Protein AF-A0A7C0XHD9-F1 (afdb_monomer_lite)

Secondary structure (DSSP, 8-state):
--TTHHHHHHHHHHHHHHHHHHHHHHHHHHHHHHTGGGG-PBPTT--STTTTBHHHHHHHHHHHHHHHHHHHHHHHHHHHHHHHHHHHTTTS-HHHHHHHHHHHHHHHHHHHHHHHHHHHHHHHTTSTTTHHHHHHHHHHHHHHHHHHHHHHHHHHHHHHHHHHHHHHHHHHHHHHHHHHHHHH-

Foldseek 3Di:
DDPVVVLVVLLCVLVVLLVVLVVVLVVLVVCLVPVLVVQQDAAPPDDDPPVRTPSLVVSVVSLVVSLVSLVVSLVSQLVSQLSVLCVVCVPPDPLLSVLSSLLSVLVSQLVNLVVVLVSVLVSLCRDPPCNVVVNVVSVVVSVVSNVVSVVVNVVSVVVSVVVVVVVVVVVVVVVVVVVVVVVVD

pLDDT: mean 84.64, std 8.9, range [50.28, 97.25]

Radius of gyration: 25.28 Å; chains: 1; bounding box: 60×30×81 Å

Structure (mmCIF, N/CA/C/O backbone):
data_AF-A0A7C0XHD9-F1
#
_entry.id   AF-A0A7C0XHD9-F1
#
loop_
_atom_site.group_PDB
_atom_site.id
_atom_site.type_symbol
_atom_site.label_atom_id
_atom_site.label_alt_id
_atom_site.label_comp_id
_atom_site.label_asym_id
_atom_site.label_entity_id
_atom_site.label_seq_id
_atom_site.pdbx_PDB_ins_code
_atom_site.Cartn_x
_atom_site.Cartn_y
_atom_site.Cartn_z
_atom_site.occupancy
_atom_site.B_iso_or_equiv
_atom_site.auth_seq_id
_atom_site.auth_comp_id
_atom_site.auth_asym_id
_atom_site.auth_atom_id
_atom_site.pdbx_PDB_model_num
ATOM 1 N N . MET A 1 1 ? 11.648 16.609 29.120 1.00 50.88 1 MET A N 1
ATOM 2 C CA . MET A 1 1 ? 11.197 16.582 27.705 1.00 50.88 1 MET A CA 1
ATOM 3 C C . MET A 1 1 ? 9.972 15.685 27.577 1.00 50.88 1 MET A C 1
ATOM 5 O O . MET A 1 1 ? 10.055 14.517 27.948 1.00 50.88 1 MET A O 1
ATOM 9 N N . ARG A 1 2 ? 8.815 16.224 27.163 1.00 56.09 2 ARG A N 1
ATOM 10 C CA . ARG A 1 2 ? 7.527 15.504 27.202 1.00 56.09 2 ARG A CA 1
ATOM 11 C C . ARG A 1 2 ? 7.487 14.409 26.132 1.00 56.09 2 ARG A C 1
ATOM 13 O O . ARG A 1 2 ? 7.949 14.600 25.013 1.00 56.09 2 ARG A O 1
ATOM 20 N N . LYS A 1 3 ? 6.848 13.276 26.453 1.00 58.56 3 LYS A N 1
ATOM 21 C CA . LYS A 1 3 ? 6.545 12.162 25.522 1.00 58.56 3 LYS A CA 1
ATOM 22 C C . LYS A 1 3 ? 5.911 12.626 24.194 1.00 58.56 3 LYS A C 1
ATOM 24 O O . LYS A 1 3 ? 6.053 11.935 23.190 1.00 58.56 3 LYS A O 1
ATOM 29 N N . VAL A 1 4 ? 5.234 13.775 24.209 1.00 61.41 4 VAL A N 1
ATOM 30 C CA . VAL A 1 4 ? 4.537 14.397 23.073 1.00 61.41 4 VAL A CA 1
ATOM 31 C C . VAL A 1 4 ? 5.508 15.007 22.051 1.00 61.41 4 VAL A C 1
ATOM 33 O O . VAL A 1 4 ? 5.286 14.855 20.853 1.00 61.41 4 VAL A O 1
ATOM 36 N N . ASP A 1 5 ? 6.626 15.596 22.486 1.00 65.31 5 ASP A N 1
ATOM 37 C CA . ASP A 1 5 ? 7.582 16.262 21.584 1.00 65.31 5 ASP A CA 1
ATOM 38 C C . ASP A 1 5 ? 8.358 15.230 20.750 1.00 65.31 5 ASP A C 1
ATOM 40 O O . ASP A 1 5 ? 8.371 15.296 19.522 1.00 65.31 5 ASP A O 1
ATOM 44 N N . LYS A 1 6 ? 8.848 14.160 21.401 1.00 68.56 6 LYS A N 1
ATOM 45 C CA . LYS A 1 6 ? 9.468 12.997 20.726 1.00 68.56 6 LYS A CA 1
ATOM 46 C C . LYS A 1 6 ? 8.510 12.256 19.785 1.00 68.56 6 LYS A C 1
ATOM 48 O O . LYS A 1 6 ? 8.934 11.427 18.981 1.00 68.56 6 LYS A O 1
ATOM 53 N N . PHE A 1 7 ? 7.203 12.433 19.950 1.00 64.50 7 PHE A N 1
ATOM 54 C CA . PHE A 1 7 ? 6.206 11.842 19.063 1.00 64.50 7 PHE A CA 1
ATOM 55 C C . PHE A 1 7 ? 5.976 12.714 17.837 1.00 64.50 7 PHE A C 1
ATOM 57 O O . PHE A 1 7 ? 6.032 12.192 16.728 1.00 64.50 7 PHE A O 1
ATOM 64 N N . LYS A 1 8 ? 5.774 14.024 18.030 1.00 69.50 8 LYS A N 1
ATOM 65 C CA . LYS A 1 8 ? 5.613 14.982 16.931 1.00 69.50 8 LYS A CA 1
ATOM 66 C C . LYS A 1 8 ? 6.803 14.915 15.977 1.00 69.50 8 LYS A C 1
ATOM 68 O O . LYS A 1 8 ? 6.602 14.833 14.775 1.00 69.50 8 LYS A O 1
ATOM 73 N N . GLU A 1 9 ? 8.012 14.810 16.519 1.00 72.88 9 GLU A N 1
ATOM 74 C CA . GLU A 1 9 ? 9.246 14.642 15.749 1.00 72.88 9 GLU A CA 1
ATOM 75 C C . GLU A 1 9 ? 9.283 13.316 14.963 1.00 72.88 9 GLU A C 1
ATOM 77 O O . GLU A 1 9 ? 9.571 13.306 13.769 1.00 72.88 9 GLU A O 1
ATOM 82 N N . ARG A 1 10 ? 8.889 12.189 15.579 1.00 69.12 10 ARG A N 1
ATOM 83 C CA . ARG A 1 10 ? 8.798 10.885 14.888 1.00 69.12 10 ARG A CA 1
ATOM 84 C C . ARG A 1 10 ? 7.733 10.857 13.796 1.00 69.12 10 ARG A C 1
ATOM 86 O O . ARG A 1 10 ? 7.936 10.213 12.769 1.00 69.12 10 ARG A O 1
ATOM 93 N N . LEU A 1 11 ? 6.603 11.520 14.016 1.00 69.81 11 LEU A N 1
ATOM 94 C CA . LEU A 1 11 ? 5.509 11.577 13.051 1.00 69.81 11 LEU A CA 1
ATOM 95 C C . LEU A 1 11 ? 5.828 12.526 11.904 1.00 69.81 11 LEU A C 1
ATOM 97 O O . LEU A 1 11 ? 5.596 12.169 10.758 1.00 69.81 11 LEU A O 1
ATOM 101 N N . GLN A 1 12 ? 6.437 13.674 12.198 1.00 72.69 12 GLN A N 1
ATOM 102 C CA . GLN A 1 12 ? 6.955 14.596 11.195 1.00 72.69 12 GLN A CA 1
ATOM 103 C C . GLN A 1 12 ? 8.040 13.930 10.347 1.00 72.69 12 GLN A C 1
ATOM 105 O O . GLN A 1 12 ? 8.029 14.073 9.131 1.00 72.69 12 GLN A O 1
ATOM 110 N N . TYR A 1 13 ? 8.921 13.135 10.956 1.00 73.81 13 TYR A N 1
ATOM 111 C CA . TYR A 1 13 ? 9.929 12.374 10.224 1.00 73.81 13 TYR A CA 1
ATOM 112 C C . TYR A 1 13 ? 9.317 11.314 9.297 1.00 73.81 13 TYR A C 1
ATOM 114 O O . TYR A 1 13 ? 9.713 11.209 8.140 1.00 73.81 13 TYR A O 1
ATOM 122 N N . ARG A 1 14 ? 8.320 10.553 9.772 1.00 73.94 14 ARG A N 1
ATOM 123 C CA . ARG A 1 14 ? 7.613 9.550 8.953 1.00 73.94 14 ARG A CA 1
ATOM 124 C C . ARG A 1 14 ? 6.766 10.180 7.849 1.00 73.94 14 ARG A C 1
ATOM 126 O O . ARG A 1 14 ? 6.790 9.692 6.729 1.00 73.94 14 ARG A O 1
ATOM 133 N N . ALA A 1 15 ? 6.061 11.270 8.146 1.00 72.50 15 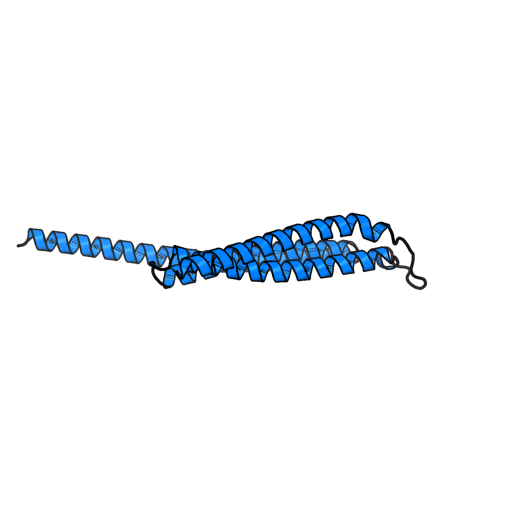ALA A N 1
ATOM 134 C CA . ALA A 1 15 ? 5.291 12.020 7.158 1.00 72.50 15 ALA A CA 1
ATOM 135 C C . ALA A 1 15 ? 6.206 12.653 6.101 1.00 72.50 15 ALA A C 1
ATOM 137 O O . ALA A 1 15 ? 5.914 12.572 4.916 1.00 72.50 15 ALA A O 1
ATOM 138 N N . SER A 1 16 ? 7.344 13.215 6.517 1.00 72.31 16 SER A N 1
ATOM 139 C CA . SER A 1 16 ? 8.357 13.745 5.601 1.00 72.31 16 SER A CA 1
ATOM 140 C C . SER A 1 16 ? 8.917 12.648 4.693 1.00 72.31 16 SER A C 1
ATOM 142 O O . SER A 1 16 ? 8.938 12.815 3.479 1.00 72.31 16 SER A O 1
ATOM 144 N N . ARG A 1 17 ? 9.271 11.481 5.250 1.00 80.06 17 ARG A N 1
ATOM 145 C CA . ARG A 1 17 ? 9.699 10.322 4.451 1.00 80.06 17 ARG A CA 1
ATOM 146 C C . ARG A 1 17 ? 8.636 9.852 3.467 1.00 80.06 17 ARG A C 1
ATOM 148 O O . ARG A 1 17 ? 8.968 9.639 2.314 1.00 80.06 17 ARG A O 1
ATOM 155 N N . PHE A 1 18 ? 7.376 9.767 3.888 1.00 80.75 18 PHE A N 1
ATOM 156 C CA . PHE A 1 18 ? 6.270 9.425 2.995 1.00 80.75 18 PHE A CA 1
ATOM 157 C C . PHE A 1 18 ? 6.148 10.410 1.825 1.00 80.75 18 PHE A C 1
ATOM 159 O O . PHE A 1 18 ? 5.970 9.988 0.688 1.00 80.75 18 PHE A O 1
ATOM 166 N N . ILE A 1 19 ? 6.266 11.715 2.091 1.00 82.94 19 ILE A N 1
ATOM 167 C CA . ILE A 1 19 ? 6.237 12.743 1.044 1.00 82.94 19 ILE A CA 1
ATOM 168 C C . ILE A 1 19 ? 7.425 12.561 0.093 1.00 82.94 19 ILE A C 1
ATOM 170 O O . ILE A 1 19 ? 7.245 12.628 -1.118 1.00 82.94 19 ILE A O 1
ATOM 174 N N . ILE A 1 20 ? 8.621 12.292 0.621 1.00 86.25 20 ILE A N 1
ATOM 175 C CA . ILE A 1 20 ? 9.818 12.035 -0.189 1.00 86.25 20 ILE A CA 1
ATOM 176 C C . ILE A 1 20 ? 9.635 10.786 -1.055 1.00 86.25 20 ILE A C 1
ATOM 178 O O . ILE A 1 20 ? 9.923 10.841 -2.246 1.00 86.25 20 ILE A O 1
ATOM 182 N N . ASP A 1 21 ? 9.126 9.690 -0.493 1.00 88.31 21 ASP A N 1
ATOM 183 C CA . ASP A 1 21 ? 8.870 8.453 -1.233 1.00 88.31 21 ASP A CA 1
ATOM 184 C C . ASP A 1 21 ? 7.813 8.677 -2.326 1.00 88.31 21 ASP A C 1
ATOM 186 O O . ASP A 1 21 ? 7.985 8.211 -3.449 1.00 88.31 21 ASP A O 1
ATOM 190 N N . LEU A 1 22 ? 6.764 9.460 -2.047 1.00 86.38 22 LEU A N 1
ATOM 191 C CA . LEU A 1 22 ? 5.753 9.840 -3.037 1.00 86.38 22 LEU A CA 1
ATOM 192 C C . LEU A 1 22 ? 6.356 10.670 -4.181 1.00 86.38 22 LEU A C 1
ATOM 194 O O . LEU A 1 22 ? 6.088 10.395 -5.350 1.00 86.38 22 LEU A O 1
ATOM 198 N N . ILE A 1 23 ? 7.186 11.665 -3.853 1.00 89.38 23 ILE A N 1
ATOM 199 C CA . ILE A 1 23 ? 7.904 12.479 -4.843 1.00 89.38 23 ILE A CA 1
ATOM 200 C C . ILE A 1 23 ? 8.835 11.594 -5.675 1.00 89.38 23 ILE A C 1
ATOM 202 O O . ILE A 1 23 ? 8.885 11.738 -6.894 1.00 89.38 23 ILE A O 1
ATOM 206 N N . LEU A 1 24 ? 9.540 10.659 -5.036 1.00 90.69 24 LEU A N 1
ATOM 207 C CA . LEU A 1 24 ? 10.434 9.725 -5.709 1.00 90.69 24 LEU A CA 1
ATOM 208 C C . LEU A 1 24 ? 9.664 8.805 -6.661 1.00 90.69 24 LEU A C 1
ATOM 210 O O . LEU A 1 24 ? 10.092 8.630 -7.795 1.00 90.69 24 LEU A O 1
ATOM 214 N N . ILE A 1 25 ? 8.518 8.261 -6.243 1.00 89.88 25 ILE A N 1
ATOM 215 C CA . ILE A 1 25 ? 7.652 7.446 -7.107 1.00 89.88 25 ILE A CA 1
ATOM 216 C C . ILE A 1 25 ? 7.178 8.263 -8.306 1.00 89.88 25 ILE A C 1
ATOM 218 O O . ILE A 1 25 ? 7.274 7.785 -9.431 1.00 89.88 25 ILE A O 1
ATOM 222 N N . LEU A 1 26 ? 6.709 9.496 -8.093 1.00 89.31 26 LEU A N 1
ATOM 223 C CA . LEU A 1 26 ? 6.267 10.367 -9.182 1.00 89.31 26 LEU A CA 1
ATOM 224 C C . LEU A 1 26 ? 7.410 10.663 -10.161 1.00 89.31 26 LEU A C 1
ATOM 226 O O . LEU A 1 26 ? 7.233 10.557 -11.372 1.00 89.31 26 LEU A O 1
ATOM 230 N N . PHE A 1 27 ? 8.593 10.983 -9.637 1.00 91.19 27 PHE A N 1
ATOM 231 C CA . PHE A 1 27 ? 9.787 11.207 -10.442 1.00 91.19 27 PHE A CA 1
ATOM 232 C C . PHE A 1 27 ? 10.170 9.962 -11.249 1.00 91.19 27 PHE A C 1
ATOM 234 O O . PHE A 1 27 ? 10.423 10.061 -12.447 1.00 91.19 27 PHE A O 1
ATOM 241 N N . LEU A 1 28 ? 10.167 8.784 -10.622 1.00 90.31 28 LEU A N 1
ATOM 242 C CA . LEU A 1 28 ? 10.477 7.522 -11.289 1.00 90.31 28 LEU A CA 1
ATOM 243 C C . LEU A 1 28 ? 9.422 7.157 -12.339 1.00 90.31 28 LEU A C 1
ATOM 245 O O . LEU A 1 28 ? 9.787 6.682 -13.407 1.00 90.31 28 LEU A O 1
ATOM 249 N N . LEU A 1 29 ? 8.137 7.423 -12.092 1.00 86.56 29 LEU A N 1
ATOM 250 C CA . LEU A 1 29 ? 7.078 7.232 -13.086 1.00 86.56 29 LEU A CA 1
ATOM 251 C C . LEU A 1 29 ? 7.302 8.127 -14.307 1.00 86.56 29 LEU A C 1
ATOM 253 O O . LEU A 1 29 ? 7.262 7.644 -15.435 1.00 86.56 29 LEU A O 1
ATOM 257 N N . ILE A 1 30 ? 7.634 9.404 -14.109 1.00 88.00 30 ILE A N 1
ATOM 258 C CA . ILE A 1 30 ? 8.010 10.283 -15.224 1.00 88.00 30 ILE A CA 1
ATOM 259 C C . ILE A 1 30 ? 9.242 9.712 -15.941 1.00 88.00 30 ILE A C 1
ATOM 261 O O . ILE A 1 30 ? 9.251 9.596 -17.167 1.00 88.00 30 ILE A O 1
ATOM 265 N N . ALA A 1 31 ? 10.243 9.257 -15.188 1.00 87.12 31 ALA A N 1
ATOM 266 C CA . ALA A 1 31 ? 11.442 8.638 -15.735 1.00 87.12 31 ALA A CA 1
ATOM 267 C C . ALA A 1 31 ? 11.144 7.378 -16.570 1.00 87.12 31 ALA A C 1
ATOM 269 O O . ALA A 1 31 ? 11.793 7.193 -17.596 1.00 87.12 31 ALA A O 1
ATOM 270 N N . THR A 1 32 ? 10.140 6.559 -16.221 1.00 85.50 32 THR A N 1
ATOM 271 C CA . THR A 1 32 ? 9.730 5.404 -17.051 1.00 85.50 32 THR A CA 1
ATOM 272 C C . THR A 1 32 ? 9.211 5.804 -18.431 1.00 85.50 32 THR A C 1
ATOM 274 O O . THR A 1 32 ? 9.342 5.027 -19.370 1.00 85.50 32 THR A O 1
ATOM 277 N N . SER A 1 33 ? 8.665 7.012 -18.587 1.00 82.94 33 SER A N 1
ATOM 278 C CA . SER A 1 33 ? 8.195 7.504 -19.889 1.00 82.94 33 SER A CA 1
ATOM 279 C C . SER A 1 33 ?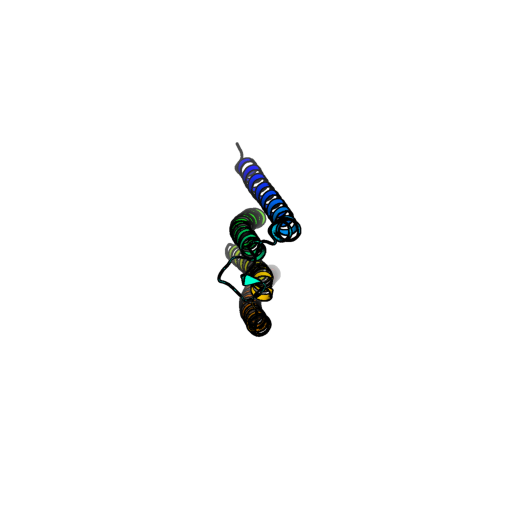 9.293 8.178 -20.717 1.00 82.94 33 SER A C 1
ATOM 281 O O . SER A 1 33 ? 9.221 8.181 -21.941 1.00 82.94 33 SER A O 1
ATOM 283 N N . VAL A 1 34 ? 10.322 8.728 -20.062 1.00 86.25 34 VAL A N 1
ATOM 284 C CA . VAL A 1 34 ? 11.363 9.539 -20.717 1.00 86.25 34 VAL A CA 1
ATOM 285 C C . VAL A 1 34 ? 12.650 8.756 -20.957 1.00 86.25 34 VAL A C 1
ATOM 287 O O . VAL A 1 34 ? 13.244 8.887 -22.020 1.00 86.25 34 VAL A O 1
ATOM 290 N N . ILE A 1 35 ? 13.101 7.943 -19.996 1.00 86.06 35 ILE A N 1
ATOM 291 C CA . ILE A 1 35 ? 14.417 7.288 -20.045 1.00 86.06 35 ILE A CA 1
ATOM 292 C C . ILE A 1 35 ? 14.430 6.077 -20.990 1.00 86.06 35 ILE A C 1
ATOM 294 O O . ILE A 1 35 ? 15.319 6.029 -21.839 1.00 86.06 35 ILE A O 1
ATOM 298 N N . PRO A 1 36 ? 13.492 5.109 -20.911 1.00 83.31 36 PRO A N 1
ATOM 299 C CA . PRO A 1 36 ? 13.506 3.943 -21.794 1.00 83.31 36 PRO A CA 1
ATOM 300 C C . PRO A 1 36 ? 13.568 4.282 -23.291 1.00 83.31 36 PRO A C 1
ATOM 302 O O . PRO A 1 36 ? 14.412 3.695 -23.970 1.00 83.31 36 PRO A O 1
ATOM 305 N N . PRO A 1 37 ? 12.787 5.244 -23.829 1.00 83.62 37 PRO A N 1
ATOM 306 C CA . PRO A 1 37 ? 12.857 5.595 -25.250 1.00 83.62 37 PRO A CA 1
ATOM 307 C C . PRO A 1 37 ? 14.231 6.084 -25.728 1.00 83.62 37 PRO A C 1
ATOM 309 O O . PRO A 1 37 ? 14.545 5.929 -26.905 1.00 83.62 37 PRO A O 1
ATOM 312 N N . LEU A 1 38 ? 15.075 6.628 -24.841 1.00 86.38 38 LEU A N 1
ATOM 313 C CA . LEU A 1 38 ? 16.428 7.083 -25.194 1.00 86.38 38 LEU A CA 1
ATOM 314 C C . LEU A 1 38 ? 17.372 5.921 -25.546 1.00 86.38 38 LEU A C 1
ATOM 316 O O . LEU A 1 38 ? 18.382 6.131 -26.214 1.00 86.38 38 LEU A O 1
ATOM 320 N N . PHE A 1 39 ? 17.044 4.695 -25.127 1.00 81.75 39 PHE A N 1
ATOM 321 C CA . PHE A 1 39 ? 17.853 3.492 -25.330 1.00 81.75 39 PHE A CA 1
ATOM 322 C C . PHE A 1 39 ? 17.192 2.520 -26.314 1.00 81.75 39 PHE A C 1
ATOM 324 O O . PHE A 1 39 ? 17.066 1.323 -26.043 1.00 81.75 39 PHE A O 1
ATOM 331 N N . HIS A 1 40 ? 16.771 3.016 -27.479 1.00 82.12 40 HIS A N 1
ATOM 332 C CA . HIS A 1 40 ? 16.127 2.203 -28.518 1.00 82.12 40 HIS A CA 1
ATOM 333 C C . HIS A 1 40 ? 17.134 1.392 -29.356 1.00 82.12 40 HIS A C 1
ATOM 335 O O . HIS A 1 40 ? 17.178 1.456 -30.582 1.00 82.12 40 HIS A O 1
ATOM 341 N N . ILE A 1 41 ? 17.990 0.642 -28.663 1.00 85.38 41 ILE A N 1
ATOM 342 C CA . ILE A 1 41 ? 19.040 -0.191 -29.248 1.00 85.38 41 ILE A CA 1
ATOM 343 C C . ILE A 1 41 ? 18.544 -1.636 -29.248 1.00 85.38 41 ILE A C 1
ATOM 345 O O . ILE A 1 41 ? 18.134 -2.151 -28.204 1.00 85.38 41 ILE A O 1
ATOM 349 N N . LYS A 1 42 ? 18.576 -2.284 -30.416 1.00 85.44 42 LYS A N 1
ATOM 350 C CA . LYS A 1 42 ? 18.200 -3.693 -30.570 1.00 85.44 42 LYS A CA 1
ATOM 351 C C . LYS A 1 42 ? 19.357 -4.593 -30.138 1.00 85.44 42 LYS A C 1
ATOM 353 O O . LYS A 1 42 ? 20.482 -4.430 -30.608 1.00 85.44 42 LYS A O 1
ATOM 358 N N . ILE A 1 43 ? 19.078 -5.538 -29.247 1.00 83.81 43 ILE A N 1
ATOM 359 C CA . ILE A 1 43 ? 20.030 -6.556 -28.802 1.00 83.81 43 ILE A CA 1
ATOM 360 C C . ILE A 1 43 ? 20.105 -7.635 -29.882 1.00 83.81 43 ILE A C 1
ATOM 362 O O . ILE A 1 43 ? 19.093 -8.211 -30.283 1.00 83.81 43 ILE A O 1
ATOM 366 N N . THR A 1 44 ? 21.311 -7.911 -30.370 1.00 78.50 44 THR A N 1
ATOM 367 C CA . THR A 1 44 ? 21.545 -8.963 -31.361 1.00 78.50 44 THR A CA 1
ATOM 368 C C . THR A 1 44 ? 21.255 -10.344 -30.758 1.00 78.50 44 THR A C 1
ATOM 370 O O . THR A 1 44 ? 21.649 -10.635 -29.631 1.00 78.50 44 THR A O 1
ATOM 373 N N . GLY A 1 45 ? 20.543 -11.200 -31.500 1.00 77.12 45 GLY A N 1
ATOM 374 C CA . GLY A 1 45 ? 20.154 -12.549 -31.058 1.00 77.12 45 GLY A CA 1
ATOM 375 C C . GLY A 1 45 ? 18.754 -12.674 -30.437 1.00 77.12 45 GLY A C 1
ATOM 376 O O . GLY A 1 45 ? 18.324 -13.792 -30.171 1.00 77.12 45 GLY A O 1
ATOM 377 N N . PHE A 1 46 ? 18.020 -11.569 -30.253 1.00 73.62 46 PHE A N 1
ATOM 378 C CA . PHE A 1 46 ? 16.618 -11.573 -29.818 1.00 73.62 46 PHE A CA 1
ATOM 379 C C . PHE A 1 46 ? 15.714 -10.944 -30.886 1.00 73.62 46 PHE A C 1
ATOM 381 O O . PHE A 1 46 ? 15.938 -9.810 -31.308 1.00 73.62 46 PHE A O 1
ATOM 388 N N . GLU A 1 47 ? 14.670 -11.663 -31.306 1.00 78.06 47 GLU A N 1
ATOM 389 C CA . GLU A 1 47 ? 13.754 -11.210 -32.372 1.00 78.06 47 GLU A CA 1
ATOM 390 C C . GLU A 1 47 ? 12.371 -10.775 -31.867 1.00 78.06 47 GLU A C 1
ATOM 392 O O . GLU A 1 47 ? 11.628 -10.125 -32.596 1.00 78.06 47 GLU A O 1
ATOM 397 N N . LEU A 1 48 ? 12.028 -11.085 -30.614 1.00 77.06 48 LEU A N 1
ATOM 398 C CA . LEU A 1 48 ? 10.738 -10.729 -30.020 1.00 77.06 48 LEU A CA 1
ATOM 399 C C . LEU A 1 48 ? 10.703 -9.254 -29.601 1.00 77.06 48 LEU A C 1
ATOM 401 O O . LEU A 1 48 ? 11.258 -8.882 -28.569 1.00 77.06 48 LEU A O 1
ATOM 405 N N . GLU A 1 49 ? 10.009 -8.419 -30.368 1.00 76.25 49 GLU A N 1
ATOM 406 C CA . GLU A 1 49 ? 9.663 -7.047 -29.975 1.00 76.25 49 GLU A CA 1
ATOM 407 C C . GLU A 1 49 ? 8.515 -7.056 -28.952 1.00 76.25 49 GLU A C 1
ATOM 409 O O . GLU A 1 49 ? 7.562 -7.800 -29.163 1.00 76.25 49 GLU A O 1
ATOM 414 N N . PRO A 1 50 ? 8.553 -6.252 -27.867 1.00 75.06 50 PRO A N 1
ATOM 415 C CA . PRO A 1 50 ? 9.550 -5.224 -27.553 1.00 75.06 50 PRO A CA 1
ATOM 416 C C . PRO A 1 50 ? 10.735 -5.720 -26.700 1.00 75.06 50 PRO A C 1
ATOM 418 O O . PRO A 1 50 ? 11.629 -4.934 -26.394 1.00 75.06 50 PRO A O 1
ATOM 421 N N . VAL A 1 51 ? 10.770 -7.003 -26.326 1.00 79.12 51 VAL A N 1
ATOM 422 C CA . VAL A 1 51 ? 11.801 -7.598 -25.448 1.00 79.12 51 VAL A CA 1
ATOM 423 C C . VAL A 1 51 ? 13.212 -7.473 -26.036 1.00 79.12 51 VAL A C 1
ATOM 425 O O . VAL A 1 51 ? 14.185 -7.377 -25.300 1.00 79.12 51 VAL A O 1
ATOM 428 N N . CYS A 1 52 ? 13.349 -7.409 -27.360 1.00 81.88 52 CYS A N 1
ATOM 429 C CA . CYS A 1 52 ? 14.638 -7.254 -28.027 1.00 81.88 52 CYS A CA 1
ATOM 430 C C . CYS A 1 52 ? 15.284 -5.867 -27.858 1.00 81.88 52 CYS A C 1
ATOM 432 O O . CYS A 1 52 ? 16.419 -5.683 -28.297 1.00 81.88 52 CYS A O 1
ATOM 434 N N . TYR A 1 53 ? 14.600 -4.882 -27.268 1.00 86.56 53 TYR A N 1
ATOM 435 C CA . TYR A 1 53 ? 15.147 -3.540 -27.071 1.00 86.56 53 TYR A CA 1
ATOM 436 C C . TYR A 1 53 ? 15.694 -3.337 -25.658 1.00 86.56 53 TYR A C 1
ATOM 438 O O . TYR A 1 53 ? 15.041 -3.661 -24.666 1.00 86.56 53 TYR A O 1
ATOM 446 N N . VAL A 1 54 ? 16.859 -2.688 -25.553 1.00 86.31 54 VAL A N 1
ATOM 447 C CA . VAL A 1 54 ? 17.444 -2.267 -24.264 1.00 86.31 54 VAL A CA 1
ATOM 448 C C . VAL A 1 54 ? 16.462 -1.400 -23.463 1.00 86.31 54 VAL A C 1
ATOM 450 O O . VAL A 1 54 ? 16.380 -1.530 -22.241 1.00 86.31 54 VAL A O 1
ATOM 453 N N . SER A 1 55 ? 15.660 -0.578 -24.147 1.00 86.62 55 SER A N 1
ATOM 454 C CA . SER A 1 55 ? 14.595 0.232 -23.551 1.00 86.62 55 SER A CA 1
ATOM 455 C C . SER A 1 55 ? 13.649 -0.582 -22.664 1.00 86.62 55 SER A C 1
ATOM 457 O O . SER A 1 55 ? 13.302 -0.138 -21.572 1.00 86.62 55 SER A O 1
ATOM 459 N N . TRP A 1 56 ? 13.274 -1.794 -23.076 1.00 85.62 56 TRP A N 1
ATOM 460 C CA . TRP A 1 56 ? 12.356 -2.645 -22.319 1.00 85.62 56 TRP A CA 1
ATOM 461 C C . TRP A 1 56 ? 12.947 -3.053 -20.963 1.00 85.62 56 TRP A C 1
ATOM 463 O O . TRP A 1 56 ? 12.304 -2.894 -19.924 1.00 85.62 56 TRP A O 1
ATOM 473 N N . TYR A 1 57 ? 14.216 -3.468 -20.946 1.00 86.94 57 TYR A N 1
ATOM 474 C CA . TYR A 1 57 ? 14.927 -3.824 -19.714 1.00 86.94 57 TYR A CA 1
ATOM 475 C C . TYR A 1 57 ? 15.127 -2.625 -18.786 1.00 86.94 57 TYR A C 1
ATOM 477 O O . TYR A 1 57 ? 14.976 -2.756 -17.571 1.00 86.94 57 TYR A O 1
ATOM 485 N N . VAL A 1 58 ? 15.424 -1.446 -19.343 1.00 88.56 58 VAL A N 1
ATOM 486 C CA . VAL A 1 58 ? 15.529 -0.202 -18.565 1.00 88.56 58 VAL A CA 1
ATOM 487 C C . VAL A 1 58 ? 14.180 0.145 -17.927 1.00 88.56 58 VAL A C 1
ATOM 489 O O . VAL A 1 58 ? 14.129 0.454 -16.736 1.00 88.56 58 VAL A O 1
ATOM 492 N N . GLY A 1 59 ? 13.080 0.031 -18.678 1.00 87.44 59 GLY A N 1
ATOM 493 C CA . GLY A 1 59 ? 11.724 0.258 -18.170 1.00 87.44 59 GLY A CA 1
ATOM 494 C C . GLY A 1 59 ? 11.352 -0.688 -17.026 1.00 87.44 59 GLY A C 1
ATOM 495 O O . GLY A 1 59 ? 10.869 -0.241 -15.981 1.00 87.44 59 GLY A O 1
ATOM 496 N N . ILE A 1 60 ? 11.654 -1.982 -17.168 1.00 87.31 60 ILE A N 1
ATOM 497 C CA . ILE A 1 60 ? 11.450 -2.969 -16.098 1.00 87.31 60 ILE A CA 1
ATOM 498 C C . ILE A 1 60 ? 12.313 -2.648 -14.883 1.00 87.31 60 ILE A C 1
ATOM 500 O O . ILE A 1 60 ? 11.805 -2.661 -13.765 1.00 87.31 60 ILE A O 1
ATOM 504 N N . GLY A 1 61 ? 13.589 -2.315 -15.084 1.00 89.69 61 GLY A N 1
ATOM 505 C CA . GLY A 1 61 ? 14.498 -1.954 -13.998 1.00 89.69 61 GLY A CA 1
ATOM 506 C C . GLY A 1 61 ? 13.956 -0.798 -13.157 1.00 89.69 61 GLY A C 1
ATOM 507 O O . GLY A 1 61 ? 13.876 -0.908 -11.933 1.00 89.69 61 GLY A O 1
ATOM 508 N N . ILE A 1 62 ? 13.497 0.278 -13.804 1.00 89.75 62 ILE A N 1
ATOM 509 C CA . ILE A 1 62 ? 12.872 1.415 -13.112 1.00 89.75 62 ILE A CA 1
ATOM 510 C C . ILE A 1 62 ? 11.590 0.971 -12.392 1.00 89.75 62 ILE A C 1
ATOM 512 O O . ILE A 1 62 ? 11.380 1.336 -11.236 1.00 89.75 62 ILE A O 1
ATOM 516 N N . THR A 1 63 ? 10.758 0.141 -13.025 1.00 89.56 63 THR A N 1
ATOM 517 C CA . THR A 1 63 ? 9.508 -0.351 -12.419 1.00 89.56 63 THR A CA 1
ATOM 518 C C . THR A 1 63 ? 9.764 -1.195 -11.167 1.00 89.56 63 THR A C 1
ATOM 520 O O . THR A 1 63 ? 9.078 -1.030 -10.160 1.00 89.56 63 THR A O 1
ATOM 523 N N . VAL A 1 64 ? 10.798 -2.041 -11.171 1.00 89.81 64 VAL A N 1
ATOM 524 C CA . VAL A 1 64 ? 11.220 -2.806 -9.986 1.00 89.81 64 VAL A CA 1
ATOM 525 C C . VAL A 1 64 ? 11.646 -1.868 -8.857 1.00 89.81 64 VAL A C 1
ATOM 527 O O . VAL A 1 64 ? 11.245 -2.069 -7.710 1.00 89.81 64 VAL A O 1
ATOM 530 N N . VAL A 1 65 ? 12.397 -0.805 -9.164 1.00 91.62 65 VAL A N 1
ATOM 531 C CA . VAL A 1 65 ? 12.759 0.212 -8.164 1.00 91.62 65 VAL A CA 1
ATOM 532 C C . VAL A 1 65 ? 11.509 0.893 -7.600 1.00 91.62 65 VAL A C 1
ATOM 534 O O . VAL A 1 65 ? 11.408 1.041 -6.383 1.00 91.62 65 VAL A O 1
ATOM 537 N N . ILE A 1 66 ? 10.526 1.238 -8.440 1.00 91.44 66 ILE A N 1
ATOM 538 C CA . ILE A 1 66 ? 9.245 1.803 -7.985 1.00 91.44 66 ILE A CA 1
ATOM 539 C C . ILE A 1 66 ? 8.552 0.846 -7.010 1.00 91.44 66 ILE A C 1
ATOM 541 O O . ILE A 1 66 ? 8.142 1.276 -5.935 1.00 91.44 66 ILE A O 1
ATOM 545 N N . ILE A 1 67 ? 8.470 -0.448 -7.332 1.00 90.50 67 ILE A N 1
ATOM 546 C CA . ILE A 1 67 ? 7.859 -1.458 -6.452 1.00 90.50 67 ILE A CA 1
ATOM 547 C C . ILE A 1 67 ? 8.562 -1.499 -5.086 1.00 90.50 67 ILE A C 1
ATOM 549 O O . ILE A 1 67 ? 7.892 -1.543 -4.053 1.00 90.50 67 ILE A O 1
ATOM 553 N N . LEU A 1 68 ? 9.896 -1.432 -5.053 1.00 91.56 68 LEU A N 1
ATOM 554 C CA . LEU A 1 68 ? 10.662 -1.403 -3.801 1.00 91.56 68 LEU A CA 1
ATOM 555 C C . LEU A 1 68 ? 10.398 -0.134 -2.977 1.00 91.56 68 LEU A C 1
ATOM 557 O O . LEU A 1 68 ? 10.248 -0.215 -1.754 1.00 91.56 68 LEU A O 1
ATOM 561 N N . VAL A 1 69 ? 10.311 1.032 -3.626 1.00 90.94 69 VAL A N 1
ATOM 562 C CA . VAL A 1 69 ? 9.979 2.299 -2.951 1.00 90.94 69 VAL A CA 1
ATOM 563 C C . VAL A 1 69 ? 8.555 2.251 -2.400 1.00 90.94 69 VAL A C 1
ATOM 565 O O . VAL A 1 69 ? 8.340 2.603 -1.243 1.00 90.94 69 VAL A O 1
ATOM 568 N N . VAL A 1 70 ? 7.600 1.734 -3.175 1.00 89.56 70 VAL A N 1
ATOM 569 C CA . VAL A 1 70 ? 6.217 1.518 -2.736 1.00 89.56 70 VAL A CA 1
ATOM 570 C C . VAL A 1 70 ? 6.191 0.610 -1.504 1.00 89.56 70 VAL A C 1
ATOM 572 O O . VAL A 1 70 ? 5.660 1.007 -0.471 1.00 89.56 70 VAL A O 1
ATOM 575 N N . LEU A 1 71 ? 6.823 -0.567 -1.547 1.00 89.44 71 LEU A N 1
ATOM 576 C CA . LEU A 1 71 ? 6.900 -1.494 -0.407 1.00 89.44 71 LEU A CA 1
ATOM 577 C C . LEU A 1 71 ? 7.405 -0.816 0.875 1.00 89.44 71 LEU A C 1
ATOM 579 O O . LEU A 1 71 ? 6.847 -1.010 1.960 1.00 89.44 71 LEU A O 1
ATOM 583 N N . ARG A 1 72 ? 8.444 0.012 0.751 1.00 88.81 72 ARG A N 1
ATOM 584 C CA . ARG A 1 72 ? 8.985 0.790 1.865 1.00 88.81 72 ARG A CA 1
ATOM 585 C C . ARG A 1 72 ? 7.996 1.847 2.366 1.00 88.81 72 ARG A C 1
ATOM 587 O O . ARG A 1 72 ? 7.765 1.934 3.572 1.00 88.81 72 ARG A O 1
ATOM 594 N N . MET A 1 73 ? 7.385 2.604 1.461 1.00 88.44 73 MET A N 1
ATOM 595 C CA . MET A 1 73 ? 6.380 3.623 1.771 1.00 88.44 73 MET A CA 1
ATOM 596 C C . MET A 1 73 ? 5.202 3.011 2.544 1.00 88.44 73 MET A C 1
ATOM 598 O O . MET A 1 73 ? 4.735 3.575 3.533 1.00 88.44 73 MET A O 1
ATOM 602 N N . PHE A 1 74 ? 4.781 1.800 2.175 1.00 87.81 74 PHE A N 1
ATOM 603 C CA . PHE A 1 74 ? 3.749 1.039 2.879 1.00 87.81 74 PHE A CA 1
ATOM 604 C C . PHE A 1 74 ? 4.097 0.740 4.341 1.00 87.81 74 PHE A C 1
ATOM 606 O O . PHE A 1 74 ? 3.246 0.875 5.229 1.00 87.81 74 PHE A O 1
ATOM 613 N N . TYR A 1 75 ? 5.350 0.377 4.615 1.00 85.06 75 TYR A N 1
ATOM 614 C CA . TYR A 1 75 ? 5.829 0.155 5.977 1.00 85.06 75 TYR A CA 1
ATOM 615 C C . TYR A 1 75 ? 5.780 1.442 6.819 1.00 85.06 75 TYR A C 1
ATOM 617 O O . TYR A 1 75 ? 5.308 1.428 7.963 1.00 85.06 75 TYR A O 1
ATOM 625 N N . ASP A 1 76 ? 6.196 2.568 6.235 1.00 85.00 76 ASP A N 1
ATOM 626 C CA . ASP A 1 76 ? 6.207 3.866 6.911 1.00 85.00 76 ASP A CA 1
ATOM 627 C C . ASP A 1 76 ? 4.780 4.382 7.193 1.00 85.00 76 ASP A C 1
ATOM 629 O O . ASP A 1 76 ? 4.498 4.816 8.319 1.00 85.00 76 ASP A O 1
ATOM 633 N N . ILE A 1 77 ? 3.847 4.241 6.237 1.00 86.25 77 ILE A N 1
ATOM 634 C CA . ILE A 1 77 ? 2.416 4.563 6.414 1.00 86.25 77 ILE A CA 1
ATOM 635 C C . ILE A 1 77 ? 1.817 3.746 7.554 1.00 86.25 77 ILE A C 1
ATOM 637 O O . ILE A 1 77 ? 1.205 4.313 8.463 1.00 86.25 77 ILE A O 1
ATOM 641 N N . ARG A 1 78 ? 2.004 2.419 7.531 1.00 86.94 78 ARG A N 1
ATOM 642 C CA . ARG A 1 78 ? 1.459 1.509 8.549 1.00 86.94 78 ARG A CA 1
ATOM 643 C C . ARG A 1 78 ? 1.922 1.914 9.940 1.00 86.94 78 ARG A C 1
ATOM 645 O O . ARG A 1 78 ? 1.111 2.070 10.854 1.00 86.94 78 ARG A O 1
ATOM 652 N N . GLY A 1 79 ? 3.223 2.148 10.097 1.00 83.06 79 GLY A N 1
ATOM 653 C CA . GLY A 1 79 ? 3.781 2.610 11.360 1.00 83.06 79 GLY A CA 1
ATOM 654 C C . GLY A 1 79 ? 3.232 3.976 11.788 1.00 83.06 79 GLY A C 1
ATOM 655 O O . GLY A 1 79 ? 2.996 4.197 12.981 1.00 83.06 79 GLY A O 1
ATOM 656 N N . GLY A 1 80 ? 3.065 4.912 10.852 1.00 84.38 80 GLY A N 1
ATOM 657 C CA . GLY A 1 80 ? 2.484 6.235 11.096 1.00 84.38 80 GLY A CA 1
ATOM 658 C C . GLY A 1 80 ? 1.040 6.156 11.596 1.00 84.38 80 GLY A C 1
ATOM 659 O O . GLY A 1 80 ? 0.735 6.676 12.669 1.00 84.38 80 GLY A O 1
ATOM 660 N N . LEU A 1 81 ? 0.183 5.426 10.881 1.00 86.19 81 LEU A N 1
ATOM 661 C CA . LEU A 1 81 ? -1.224 5.204 11.231 1.00 86.19 81 LEU A CA 1
ATOM 662 C C . LEU A 1 81 ? -1.382 4.566 12.609 1.00 86.19 81 LEU A C 1
ATOM 664 O O . LEU A 1 81 ? -2.151 5.059 13.434 1.00 86.19 81 LEU A O 1
ATOM 668 N N . TRP A 1 82 ? -0.597 3.533 12.918 1.00 87.19 82 TRP A N 1
ATOM 669 C CA . TRP A 1 82 ? -0.606 2.937 14.254 1.00 87.19 82 TRP A CA 1
ATOM 670 C C . TRP A 1 82 ? -0.246 3.931 15.348 1.00 87.19 82 TRP A C 1
ATOM 672 O O . TRP A 1 82 ? -0.886 3.927 16.396 1.00 87.19 82 TRP A O 1
ATOM 682 N N . SER A 1 83 ? 0.749 4.783 15.096 1.00 84.62 83 SER A N 1
ATOM 683 C CA . SER A 1 83 ? 1.185 5.810 16.042 1.00 84.62 83 SER A CA 1
ATOM 684 C C . SER A 1 83 ? 0.069 6.832 16.292 1.00 84.62 83 SER A C 1
ATOM 686 O O . SER A 1 83 ? -0.176 7.210 17.435 1.00 84.62 83 SER A O 1
ATOM 688 N N . ILE A 1 84 ? -0.657 7.233 15.243 1.00 84.38 84 ILE A N 1
ATOM 689 C CA . ILE A 1 84 ? -1.818 8.129 15.341 1.00 84.38 84 ILE A CA 1
ATOM 690 C C . ILE A 1 84 ? -2.945 7.473 16.151 1.00 84.38 84 ILE A C 1
ATOM 692 O O . ILE A 1 84 ? -3.452 8.079 17.097 1.00 84.38 84 ILE A O 1
ATOM 696 N N . ILE A 1 85 ? -3.303 6.224 15.831 1.00 85.94 85 ILE A N 1
ATOM 697 C CA . ILE A 1 85 ? -4.336 5.463 16.552 1.00 85.94 85 ILE A CA 1
ATOM 698 C C . ILE A 1 85 ? -3.939 5.286 18.020 1.00 85.94 85 ILE A C 1
ATOM 700 O O . ILE A 1 85 ? -4.770 5.453 18.913 1.00 85.94 85 ILE A O 1
ATOM 704 N N . ASP A 1 86 ? -2.665 4.984 18.285 1.00 85.81 86 ASP A N 1
ATOM 705 C CA . ASP A 1 86 ? -2.140 4.841 19.637 1.00 85.81 86 ASP A CA 1
ATOM 706 C C . ASP A 1 86 ? -2.402 6.091 20.472 1.00 85.81 86 ASP A C 1
ATOM 708 O O . ASP A 1 86 ? -2.818 5.931 21.616 1.00 85.81 86 ASP A O 1
ATOM 712 N N . ILE A 1 87 ? -2.223 7.289 19.903 1.00 82.25 87 ILE A N 1
ATOM 713 C CA . ILE A 1 87 ? -2.416 8.577 20.582 1.00 82.25 87 ILE A CA 1
ATOM 714 C C . ILE A 1 87 ? -3.880 8.965 20.715 1.00 82.25 87 ILE A C 1
ATOM 716 O O . ILE A 1 87 ? -4.329 9.249 21.827 1.00 82.25 87 ILE A O 1
ATOM 720 N N . LEU A 1 88 ? -4.628 8.962 19.612 1.00 82.31 88 LEU A N 1
ATOM 721 C CA . LEU A 1 88 ? -6.032 9.383 19.608 1.00 82.31 88 LEU A CA 1
ATOM 722 C C . LEU A 1 88 ? -6.892 8.509 20.527 1.00 82.31 88 LEU A C 1
ATOM 724 O O . LEU A 1 88 ? -7.874 8.975 21.102 1.00 82.31 88 LEU A O 1
ATOM 728 N N . PHE A 1 89 ? -6.499 7.248 20.706 1.00 81.00 89 PHE A N 1
ATOM 729 C CA . PHE A 1 89 ? -7.248 6.268 21.478 1.00 81.00 89 PHE A CA 1
ATOM 730 C C . PHE A 1 89 ? -6.509 5.797 22.738 1.00 81.00 89 PHE A C 1
ATOM 732 O O . PHE A 1 89 ? -6.913 4.787 23.309 1.00 81.00 89 PHE A O 1
ATOM 739 N N . VAL A 1 90 ? -5.496 6.537 23.232 1.00 71.62 90 VAL A N 1
ATOM 740 C CA . VAL A 1 90 ? -4.778 6.217 24.494 1.00 71.62 90 VAL A CA 1
ATOM 741 C C . VAL A 1 90 ? -5.748 5.950 25.649 1.00 71.62 90 VAL A C 1
ATOM 743 O O . VAL A 1 90 ? -5.526 5.032 26.431 1.00 71.62 90 VAL A O 1
ATOM 746 N N . LYS A 1 91 ? -6.814 6.756 25.762 1.00 72.25 91 LYS A N 1
ATOM 747 C CA . LYS A 1 91 ? -7.793 6.687 26.861 1.00 72.25 91 LYS A CA 1
ATOM 748 C C . LYS A 1 91 ? -9.023 5.823 26.552 1.00 72.25 91 LYS A C 1
ATOM 750 O O . LYS A 1 91 ? -9.904 5.704 27.396 1.00 72.25 91 LYS A O 1
ATOM 755 N N . ARG A 1 92 ? -9.138 5.263 25.343 1.00 70.12 92 ARG A N 1
ATOM 756 C CA . ARG A 1 92 ? -10.284 4.428 24.938 1.00 70.12 92 ARG A CA 1
ATOM 757 C C . ARG A 1 92 ? -9.954 2.943 25.122 1.00 70.12 92 ARG A C 1
ATOM 759 O O . ARG A 1 92 ? -8.797 2.556 25.233 1.00 70.12 92 ARG A O 1
ATOM 766 N N . SER A 1 93 ? -10.998 2.112 25.160 1.00 76.69 93 SER A N 1
ATOM 767 C CA . SER A 1 93 ? -10.885 0.653 25.313 1.00 76.69 93 SER A CA 1
ATOM 768 C C . SER A 1 93 ? -9.851 0.040 24.354 1.00 76.69 93 SER A C 1
ATOM 770 O O . SER A 1 93 ? -9.847 0.341 23.156 1.00 76.69 93 SER A O 1
ATOM 772 N N . LYS A 1 94 ? -9.014 -0.863 24.891 1.00 81.38 94 LYS A N 1
ATOM 773 C CA . LYS A 1 94 ? -7.990 -1.629 24.158 1.00 81.38 94 LYS A CA 1
ATOM 774 C C . LYS A 1 94 ? -8.572 -2.365 22.945 1.00 81.38 94 LYS A C 1
ATOM 776 O O . LYS A 1 94 ? -7.899 -2.475 21.926 1.00 81.38 94 LYS A O 1
ATOM 781 N N . GLU A 1 95 ? -9.824 -2.805 23.035 1.00 80.31 95 GLU A N 1
ATOM 782 C CA . GLU A 1 95 ? -10.530 -3.517 21.964 1.00 80.31 95 GLU A CA 1
ATOM 783 C C . GLU A 1 95 ? -10.760 -2.626 20.739 1.00 80.31 95 GLU A C 1
ATOM 785 O O . GLU A 1 95 ? -10.420 -3.010 19.625 1.00 80.31 95 GLU A O 1
ATOM 790 N N . LEU A 1 96 ? -11.250 -1.397 20.945 1.00 80.31 96 LEU A N 1
ATOM 791 C CA . LEU A 1 96 ? -11.490 -0.445 19.855 1.00 80.31 96 LEU A CA 1
ATOM 792 C C . LEU A 1 96 ? -10.175 -0.046 19.174 1.00 80.31 96 LEU A C 1
ATOM 794 O O . LEU A 1 96 ? -10.099 0.104 17.961 1.00 80.31 96 LEU A O 1
ATOM 798 N N . LYS A 1 97 ? -9.121 0.111 19.972 1.00 85.31 97 LYS A N 1
ATOM 799 C CA . LYS A 1 97 ? -7.787 0.435 19.480 1.00 85.31 97 LYS A CA 1
ATOM 800 C C . LYS A 1 97 ? -7.226 -0.672 18.582 1.00 85.31 97 LYS A C 1
ATOM 802 O O . LYS A 1 97 ? -6.665 -0.369 17.532 1.00 85.31 97 LYS A O 1
ATOM 807 N N . LEU A 1 98 ? -7.374 -1.934 18.987 1.00 85.44 98 LEU A N 1
ATOM 808 C CA . LEU A 1 98 ? -6.960 -3.089 18.186 1.00 85.44 98 LEU A CA 1
ATOM 809 C C . LEU A 1 98 ? -7.795 -3.212 16.907 1.00 85.44 98 LEU A C 1
ATOM 811 O O . LEU A 1 98 ? -7.219 -3.388 15.837 1.00 85.44 98 LEU A O 1
ATOM 815 N N . GLY A 1 99 ? -9.116 -3.039 17.002 1.00 86.19 99 GLY A N 1
ATOM 816 C CA . GLY A 1 99 ? -10.005 -3.063 15.840 1.00 86.19 99 GLY A CA 1
ATOM 817 C C . GLY A 1 99 ? -9.672 -1.971 14.821 1.00 86.19 99 GLY A C 1
ATOM 818 O O . GLY A 1 99 ? -9.510 -2.266 13.644 1.00 86.19 99 GLY A O 1
ATOM 819 N N . LEU A 1 100 ? -9.438 -0.730 15.262 1.00 87.44 100 LEU A N 1
ATOM 820 C CA . LEU A 1 100 ? -9.028 0.367 14.377 1.00 87.44 100 LEU A CA 1
ATOM 821 C C . LEU A 1 100 ? -7.673 0.123 13.714 1.00 87.44 100 LEU A C 1
ATOM 823 O O . LEU A 1 100 ? -7.515 0.423 12.534 1.00 87.44 100 LEU A O 1
ATOM 827 N N . LYS A 1 101 ? -6.695 -0.428 14.449 1.00 89.94 101 LYS A N 1
ATOM 828 C CA . LYS A 1 101 ? -5.408 -0.810 13.851 1.00 89.94 101 LYS A CA 1
ATOM 829 C C . LYS A 1 101 ? -5.607 -1.862 12.767 1.00 89.94 101 LYS A C 1
ATOM 831 O O . LYS A 1 101 ? -5.034 -1.707 11.693 1.00 89.94 101 LYS A O 1
ATOM 836 N N . ARG A 1 102 ? -6.448 -2.867 13.017 1.00 88.88 102 ARG A N 1
ATOM 837 C CA . ARG A 1 102 ? -6.765 -3.913 12.041 1.00 88.88 102 ARG A CA 1
ATOM 838 C C . ARG A 1 102 ? -7.451 -3.346 10.797 1.00 88.88 102 ARG A C 1
ATOM 840 O O . ARG A 1 102 ? -6.919 -3.503 9.711 1.00 88.88 102 ARG A O 1
ATOM 847 N N . VAL A 1 103 ? -8.517 -2.561 10.962 1.00 89.94 103 VAL A N 1
ATOM 848 C CA . VAL A 1 103 ? -9.202 -1.891 9.840 1.00 89.94 103 VAL A CA 1
ATOM 849 C C . VAL A 1 103 ? -8.236 -1.009 9.047 1.00 89.94 103 VAL A C 1
ATOM 851 O O . VAL A 1 103 ? -8.236 -1.038 7.821 1.00 89.94 103 VAL A O 1
ATOM 854 N N . SER A 1 104 ? -7.362 -0.256 9.726 1.00 90.44 104 SER A N 1
ATOM 855 C CA . SER A 1 104 ? -6.352 0.550 9.035 1.00 90.44 104 SER A CA 1
ATOM 856 C C . SER A 1 104 ? -5.357 -0.304 8.249 1.00 90.44 104 SER A C 1
ATOM 858 O O . SER A 1 104 ? -4.959 0.091 7.159 1.00 90.44 104 SER A O 1
ATOM 860 N N . GLU A 1 105 ? -4.973 -1.477 8.758 1.00 90.25 105 GLU A N 1
ATOM 861 C CA . GLU A 1 105 ? -4.131 -2.409 8.010 1.00 90.25 105 GLU A CA 1
ATOM 862 C C . GLU A 1 105 ? -4.833 -2.955 6.778 1.00 90.25 105 GLU A C 1
ATOM 864 O O . GLU A 1 105 ? -4.197 -3.042 5.735 1.00 90.25 105 GLU A O 1
ATOM 869 N N . ASP A 1 106 ? -6.112 -3.302 6.878 1.00 92.06 106 ASP A N 1
ATOM 870 C CA . ASP A 1 106 ? -6.852 -3.850 5.744 1.00 92.06 106 ASP A CA 1
ATOM 871 C C . ASP A 1 106 ? -7.044 -2.798 4.649 1.00 92.06 106 ASP A C 1
ATOM 873 O O . ASP A 1 106 ? -6.804 -3.088 3.480 1.00 92.06 106 ASP A O 1
ATOM 877 N N . ILE A 1 107 ? -7.325 -1.542 5.017 1.00 91.25 107 ILE A N 1
ATOM 878 C CA . ILE A 1 107 ? -7.343 -0.415 4.069 1.00 91.25 107 ILE A CA 1
ATOM 879 C C . ILE A 1 107 ? -5.980 -0.258 3.385 1.00 91.25 107 ILE A C 1
ATOM 881 O O . ILE A 1 107 ? -5.905 -0.133 2.164 1.00 91.25 107 ILE A O 1
ATOM 885 N N . ILE A 1 108 ? -4.889 -0.288 4.157 1.00 91.50 108 ILE A N 1
ATOM 886 C CA . ILE A 1 108 ? -3.532 -0.215 3.606 1.00 91.50 108 ILE A CA 1
ATOM 887 C C . ILE A 1 108 ? -3.291 -1.384 2.636 1.00 91.50 108 ILE A C 1
ATOM 889 O O . ILE A 1 108 ? -2.819 -1.165 1.526 1.00 91.50 108 ILE A O 1
ATOM 893 N N . ARG A 1 109 ? -3.641 -2.621 3.006 1.00 91.06 109 ARG A N 1
ATOM 894 C CA . ARG A 1 109 ? -3.470 -3.802 2.143 1.00 91.06 109 ARG A CA 1
ATOM 895 C C . ARG A 1 109 ? -4.283 -3.692 0.854 1.00 91.06 109 ARG A C 1
ATOM 897 O O . ARG A 1 109 ? -3.763 -4.030 -0.201 1.00 91.06 109 ARG A O 1
ATOM 904 N N . ILE A 1 110 ? -5.505 -3.164 0.916 1.00 93.19 110 ILE A N 1
ATOM 905 C CA . ILE A 1 110 ? -6.337 -2.898 -0.265 1.00 93.19 110 ILE A CA 1
ATOM 906 C C . ILE A 1 110 ? -5.629 -1.930 -1.218 1.00 93.19 110 ILE A C 1
ATOM 908 O O . ILE A 1 110 ? -5.466 -2.239 -2.397 1.00 93.19 110 ILE A O 1
ATOM 912 N N . ILE A 1 111 ? -5.153 -0.788 -0.710 1.00 91.69 111 I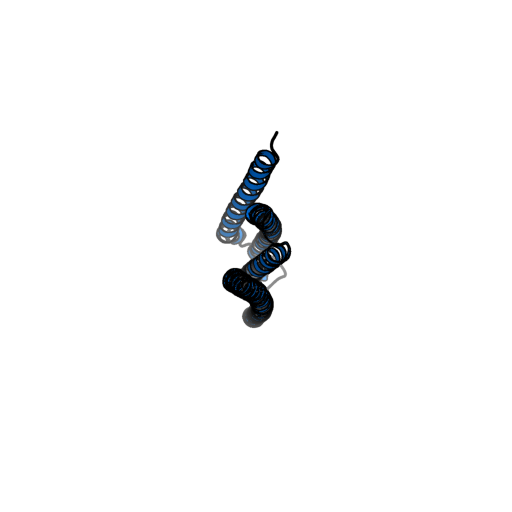LE A N 1
ATOM 913 C CA . ILE A 1 111 ? -4.429 0.199 -1.528 1.00 91.69 111 ILE A CA 1
ATOM 914 C C . ILE A 1 111 ? -3.160 -0.435 -2.117 1.00 91.69 111 ILE A C 1
ATOM 916 O O . ILE A 1 111 ? -2.849 -0.223 -3.288 1.00 91.69 111 ILE A O 1
ATOM 920 N N . PHE A 1 112 ? -2.450 -1.251 -1.334 1.00 91.00 112 PHE A N 1
ATOM 921 C CA . PHE A 1 112 ? -1.249 -1.953 -1.783 1.00 91.00 112 PHE A CA 1
ATOM 922 C C . PHE A 1 112 ? -1.527 -2.888 -2.956 1.00 91.00 112 PHE A C 1
ATOM 924 O O . PHE A 1 112 ? -0.832 -2.818 -3.966 1.00 91.00 112 PHE A O 1
ATOM 931 N N . VAL A 1 113 ? -2.558 -3.727 -2.842 1.00 93.62 113 VAL A N 1
ATOM 932 C CA . VAL A 1 113 ? -2.964 -4.658 -3.902 1.00 93.62 113 VAL A CA 1
ATOM 933 C C . VAL A 1 113 ? -3.254 -3.905 -5.195 1.00 93.62 113 VAL A C 1
ATOM 935 O O . VAL A 1 113 ? -2.772 -4.309 -6.248 1.00 93.62 113 VAL A O 1
ATOM 938 N N . VAL A 1 114 ? -3.984 -2.790 -5.117 1.00 92.69 114 VAL A N 1
ATOM 939 C CA . VAL A 1 114 ? -4.324 -1.978 -6.293 1.00 92.69 114 VAL A CA 1
ATOM 940 C C . VAL A 1 114 ? -3.070 -1.397 -6.952 1.00 92.69 114 VAL A C 1
ATOM 942 O O . VAL A 1 114 ? -2.915 -1.503 -8.168 1.00 92.69 114 VAL A O 1
ATOM 945 N N . ILE A 1 115 ? -2.148 -0.829 -6.168 1.00 90.94 115 ILE A N 1
ATOM 946 C CA . ILE A 1 115 ? -0.903 -0.252 -6.699 1.00 90.94 115 ILE A CA 1
ATOM 947 C C . ILE A 1 115 ? -0.023 -1.335 -7.330 1.00 90.94 115 ILE A C 1
ATOM 949 O O . ILE A 1 115 ? 0.479 -1.150 -8.436 1.00 90.94 115 ILE A O 1
ATOM 953 N N . ILE A 1 116 ? 0.152 -2.476 -6.660 1.00 90.44 116 ILE A N 1
ATOM 954 C CA . ILE A 1 116 ? 0.948 -3.584 -7.196 1.00 90.44 116 ILE A CA 1
ATOM 955 C C . ILE A 1 116 ? 0.320 -4.140 -8.468 1.00 90.44 116 ILE A C 1
ATOM 957 O O . ILE A 1 116 ? 1.046 -4.389 -9.426 1.00 90.44 116 ILE A O 1
ATOM 961 N N . ALA A 1 117 ? -1.003 -4.294 -8.519 1.00 92.94 117 ALA A N 1
ATOM 962 C CA . ALA A 1 117 ? -1.689 -4.744 -9.723 1.00 92.94 117 ALA A CA 1
ATOM 963 C C . ALA A 1 117 ? -1.439 -3.787 -10.894 1.00 92.94 117 ALA A C 1
ATOM 965 O O . ALA A 1 117 ? -1.047 -4.234 -11.967 1.00 92.94 117 ALA A O 1
ATOM 966 N N . TYR A 1 118 ? -1.573 -2.477 -10.667 1.00 90.3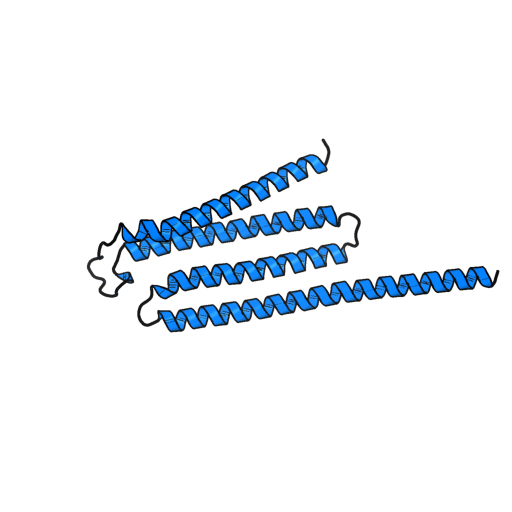1 118 TYR A N 1
ATOM 967 C CA . TYR A 1 118 ? -1.295 -1.454 -11.675 1.00 90.31 118 TYR A CA 1
ATOM 968 C C . TYR A 1 118 ? 0.151 -1.515 -12.192 1.00 90.31 118 TYR A C 1
ATOM 970 O O . TYR A 1 118 ? 0.380 -1.562 -13.399 1.00 90.31 118 TYR A O 1
ATOM 978 N N . LEU A 1 119 ? 1.133 -1.577 -11.286 1.00 87.56 119 LEU A N 1
ATOM 979 C CA . LEU A 1 119 ? 2.548 -1.665 -11.662 1.00 87.56 119 LEU A CA 1
ATOM 980 C C . LEU A 1 119 ? 2.865 -2.974 -12.396 1.00 87.56 119 LEU A C 1
ATOM 982 O O . LEU A 1 119 ? 3.626 -2.975 -13.360 1.00 87.56 119 LEU A O 1
ATOM 986 N N . THR A 1 120 ? 2.257 -4.082 -11.969 1.00 87.38 120 THR A N 1
ATOM 987 C CA . THR A 1 120 ? 2.438 -5.395 -12.601 1.00 87.38 120 THR A CA 1
ATOM 988 C C . THR A 1 120 ? 1.833 -5.416 -14.000 1.00 87.38 120 THR A C 1
ATOM 990 O O . THR A 1 120 ? 2.462 -5.939 -14.914 1.00 87.38 120 THR A O 1
ATOM 993 N N . ILE A 1 121 ? 0.659 -4.803 -14.196 1.00 87.62 121 ILE A N 1
ATOM 994 C CA . ILE A 1 121 ? 0.051 -4.645 -15.523 1.00 87.62 121 ILE A CA 1
ATOM 995 C C . ILE A 1 121 ? 1.028 -3.934 -16.456 1.00 87.62 121 ILE A C 1
ATOM 997 O O . ILE A 1 121 ? 1.309 -4.480 -17.515 1.00 87.62 121 ILE A O 1
ATOM 1001 N N . GLY A 1 122 ? 1.621 -2.809 -16.038 1.00 77.81 122 GLY A N 1
ATOM 1002 C CA . GLY A 1 122 ? 2.598 -2.069 -16.849 1.00 77.81 122 GLY A CA 1
ATOM 1003 C C . GLY A 1 122 ? 3.799 -2.906 -17.315 1.00 77.81 122 GLY A C 1
ATOM 1004 O O . GLY A 1 122 ? 4.276 -2.730 -18.432 1.00 77.81 122 GLY A O 1
ATOM 1005 N N . ILE A 1 123 ? 4.258 -3.862 -16.500 1.00 79.06 123 ILE A N 1
ATOM 1006 C CA . ILE A 1 123 ? 5.319 -4.814 -16.881 1.00 79.06 123 ILE A CA 1
ATOM 1007 C C . ILE A 1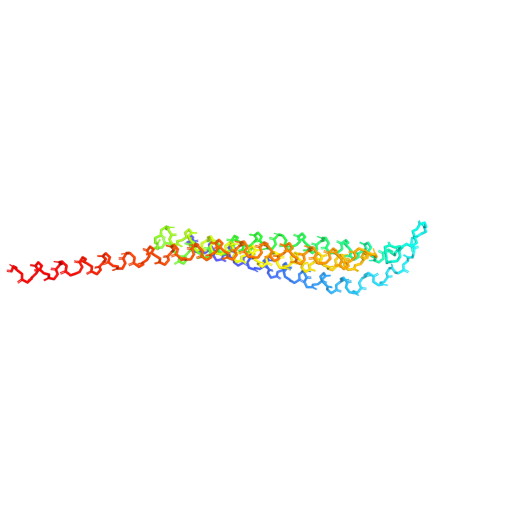 123 ? 4.795 -5.823 -17.908 1.00 79.06 123 ILE A C 1
ATOM 1009 O O . ILE A 1 123 ? 5.449 -6.125 -18.906 1.00 79.06 123 ILE A O 1
ATOM 1013 N N . VAL A 1 124 ? 3.607 -6.359 -17.645 1.00 82.81 124 VAL A N 1
ATOM 1014 C CA . VAL A 1 124 ? 2.988 -7.429 -18.424 1.00 82.81 124 VAL A CA 1
ATOM 1015 C C . VAL A 1 124 ? 2.522 -6.955 -19.803 1.00 82.81 124 VAL A C 1
ATOM 1017 O O . VAL A 1 124 ? 2.575 -7.736 -20.752 1.00 82.81 124 VAL A O 1
ATOM 1020 N N . GLU A 1 125 ? 2.102 -5.692 -19.955 1.00 74.12 125 GLU A N 1
ATOM 1021 C CA . GLU A 1 125 ? 1.697 -5.149 -21.262 1.00 74.12 125 GLU A CA 1
ATOM 1022 C C . GLU A 1 125 ? 2.820 -5.224 -22.300 1.00 74.12 125 GLU A C 1
ATOM 1024 O O . GLU A 1 125 ? 2.547 -5.336 -23.491 1.00 74.12 125 GLU A O 1
ATOM 1029 N N . GLY A 1 126 ? 4.076 -5.209 -21.851 1.00 69.06 126 GLY A N 1
ATOM 1030 C CA . GLY A 1 126 ? 5.242 -5.323 -22.714 1.00 69.06 126 GLY A CA 1
ATOM 1031 C C . GLY A 1 126 ? 5.578 -6.750 -23.161 1.00 69.06 126 GLY A C 1
ATOM 1032 O O . GLY A 1 126 ? 6.612 -6.917 -23.800 1.00 69.06 126 GLY A O 1
ATOM 1033 N N . ILE A 1 127 ? 4.786 -7.774 -22.811 1.00 76.69 127 ILE A N 1
ATOM 1034 C CA . ILE A 1 127 ? 5.062 -9.179 -23.157 1.00 76.69 127 ILE A CA 1
ATOM 1035 C C . ILE A 1 127 ? 4.246 -9.599 -24.396 1.00 76.69 127 ILE A C 1
ATOM 1037 O O . ILE A 1 127 ? 3.014 -9.662 -24.326 1.00 76.69 127 ILE A O 1
ATOM 1041 N N . PRO A 1 128 ? 4.900 -9.964 -25.515 1.00 68.50 128 PRO A N 1
ATOM 1042 C CA . PRO A 1 128 ? 4.219 -10.427 -26.726 1.00 68.50 128 PRO A CA 1
ATOM 1043 C C . PRO A 1 128 ? 3.475 -11.745 -26.493 1.00 68.50 128 PRO A C 1
ATOM 1045 O O . PRO A 1 128 ? 3.930 -12.582 -25.716 1.00 68.50 128 PRO A O 1
ATOM 1048 N N . PHE A 1 129 ? 2.354 -11.950 -27.194 1.00 72.19 129 PHE A N 1
ATOM 1049 C CA . PHE A 1 129 ? 1.493 -13.153 -27.175 1.00 72.19 129 PHE A CA 1
ATOM 1050 C C . PHE A 1 129 ? 0.793 -13.495 -25.845 1.00 72.19 129 PHE A C 1
ATOM 1052 O O . PHE A 1 129 ? -0.309 -14.035 -25.873 1.00 72.19 129 PHE A O 1
ATOM 1059 N N . ALA A 1 130 ? 1.384 -13.175 -24.691 1.00 78.38 130 ALA A N 1
ATOM 1060 C CA . ALA A 1 130 ? 0.838 -13.497 -23.369 1.00 78.38 130 ALA A CA 1
ATOM 1061 C C . ALA A 1 130 ? 0.294 -12.280 -22.603 1.00 78.38 130 ALA A C 1
ATOM 1063 O O . ALA A 1 130 ? -0.355 -12.464 -21.572 1.00 78.38 130 ALA A O 1
ATOM 1064 N N . GLY A 1 131 ? 0.535 -11.055 -23.088 1.00 79.56 131 GLY A N 1
ATOM 1065 C CA . GLY A 1 131 ? 0.204 -9.812 -22.388 1.00 79.56 131 GLY A CA 1
ATOM 1066 C C . GLY A 1 131 ? -1.249 -9.741 -21.916 1.00 79.56 131 GLY A C 1
ATOM 1067 O O . GLY A 1 131 ? -1.490 -9.560 -20.728 1.00 79.56 131 GLY A O 1
ATOM 1068 N N . ASP A 1 132 ? -2.226 -9.957 -22.798 1.00 84.50 132 ASP A N 1
ATOM 1069 C CA . ASP A 1 132 ? -3.645 -9.819 -22.432 1.00 84.50 132 ASP A CA 1
ATOM 1070 C C . ASP A 1 132 ? -4.118 -10.893 -21.442 1.00 84.50 132 ASP A C 1
ATOM 1072 O O . ASP A 1 132 ? -4.816 -10.586 -20.473 1.00 84.50 132 ASP A O 1
ATOM 1076 N N . ALA A 1 133 ? -3.681 -12.144 -21.625 1.00 88.88 133 ALA A N 1
ATOM 1077 C CA . ALA A 1 133 ? -3.995 -13.233 -20.700 1.00 88.88 133 ALA A CA 1
ATOM 1078 C C . ALA A 1 133 ? -3.383 -12.987 -19.311 1.00 88.88 133 ALA A C 1
ATOM 1080 O O . ALA A 1 133 ? -4.046 -13.163 -18.288 1.00 88.88 133 ALA A O 1
ATOM 1081 N N . LEU A 1 134 ? -2.132 -12.526 -19.259 1.00 88.56 134 LEU A N 1
ATOM 1082 C CA . LEU A 1 134 ? -1.456 -12.189 -18.010 1.00 88.56 134 LEU A CA 1
ATOM 1083 C C . LEU A 1 134 ? -2.088 -10.959 -17.336 1.00 88.56 134 LEU A C 1
ATOM 1085 O O . LEU A 1 134 ? -2.277 -10.981 -16.122 1.00 88.56 134 LEU A O 1
ATOM 1089 N N . LYS A 1 135 ? -2.486 -9.920 -18.086 1.00 90.62 135 LYS A N 1
ATOM 1090 C CA . LYS A 1 135 ? -3.226 -8.766 -17.538 1.00 90.62 135 LYS A CA 1
ATOM 1091 C C . LYS A 1 135 ? -4.534 -9.209 -16.896 1.00 90.62 135 LYS A C 1
ATOM 1093 O O . LYS A 1 135 ? -4.847 -8.785 -15.785 1.00 90.62 135 LYS A O 1
ATOM 1098 N N . PHE A 1 136 ? -5.274 -10.087 -17.570 1.00 91.56 136 PHE A N 1
ATOM 1099 C CA . PHE A 1 136 ? -6.507 -10.653 -17.037 1.00 91.56 136 PHE A CA 1
ATOM 1100 C C . PHE A 1 136 ? -6.262 -11.425 -15.733 1.00 91.56 136 PHE A C 1
ATOM 1102 O O . PHE A 1 136 ? -6.965 -11.202 -14.748 1.00 91.56 136 PHE A O 1
ATOM 1109 N N . LEU A 1 137 ? -5.219 -12.263 -15.681 1.00 93.88 137 LEU A N 1
ATOM 1110 C CA . LEU A 1 137 ? -4.832 -12.993 -14.468 1.00 93.88 137 LEU A CA 1
ATOM 1111 C C . LEU A 1 137 ? -4.426 -12.063 -13.320 1.00 93.88 137 LEU A C 1
ATOM 1113 O O . LEU A 1 137 ? -4.826 -12.299 -12.177 1.00 93.88 137 LEU A O 1
ATOM 1117 N N . VAL A 1 138 ? -3.675 -10.996 -13.603 1.00 93.62 138 VAL A N 1
ATOM 1118 C CA . VAL A 1 138 ? -3.327 -9.971 -12.607 1.00 93.62 138 VAL A CA 1
ATOM 1119 C C . VAL A 1 138 ? -4.593 -9.285 -12.093 1.00 93.62 138 VAL A C 1
ATOM 1121 O O . VAL A 1 138 ? -4.758 -9.149 -10.882 1.00 93.62 138 VAL A O 1
ATOM 1124 N N . GLY A 1 139 ? -5.515 -8.920 -12.988 1.00 93.88 139 GLY A N 1
ATOM 1125 C CA . GLY A 1 139 ? -6.790 -8.293 -12.640 1.00 93.88 139 GLY A CA 1
ATOM 1126 C C . GLY A 1 139 ? -7.669 -9.178 -11.754 1.00 93.88 139 GLY A C 1
ATOM 1127 O O . GLY A 1 139 ? -8.118 -8.733 -10.699 1.00 93.88 139 GLY A O 1
ATOM 1128 N N . ILE A 1 140 ? -7.855 -10.450 -12.126 1.00 96.50 140 ILE A N 1
ATOM 1129 C CA . ILE A 1 140 ? -8.588 -11.430 -11.308 1.00 96.50 140 ILE A CA 1
ATOM 1130 C C . ILE A 1 140 ? -7.918 -11.615 -9.950 1.00 96.50 140 ILE A C 1
ATOM 1132 O O . ILE A 1 140 ? -8.596 -11.593 -8.925 1.00 96.50 140 ILE A O 1
ATOM 1136 N N . SER A 1 141 ? -6.595 -11.778 -9.922 1.00 95.56 141 SER A N 1
ATOM 1137 C CA . SER A 1 141 ? -5.867 -11.981 -8.666 1.00 95.56 141 SER A CA 1
ATOM 1138 C C . SER A 1 141 ? -6.041 -10.782 -7.738 1.00 95.56 141 SER A C 1
ATOM 1140 O O . SER A 1 141 ? -6.383 -10.944 -6.567 1.00 95.56 141 SER A O 1
ATOM 1142 N N . ALA A 1 142 ? -5.882 -9.567 -8.270 1.00 95.50 142 ALA A N 1
ATOM 1143 C CA . ALA A 1 142 ? -6.101 -8.333 -7.529 1.00 95.50 142 ALA A CA 1
ATOM 1144 C C . ALA A 1 142 ? -7.537 -8.231 -7.000 1.00 95.50 142 ALA A C 1
ATOM 1146 O O . ALA A 1 142 ? -7.732 -7.861 -5.844 1.00 95.50 142 ALA A O 1
ATOM 1147 N N . PHE A 1 143 ? -8.532 -8.610 -7.805 1.00 96.31 143 PHE A N 1
ATOM 1148 C CA . PHE A 1 143 ? -9.932 -8.627 -7.390 1.00 96.31 143 PHE A CA 1
ATOM 1149 C C . PHE A 1 143 ? -10.197 -9.624 -6.253 1.00 96.31 143 PHE A C 1
ATOM 1151 O O . PHE A 1 143 ? -10.864 -9.275 -5.281 1.00 96.31 143 PHE A O 1
ATOM 1158 N N . ILE A 1 144 ? -9.637 -10.836 -6.323 1.00 97.25 144 ILE A N 1
ATOM 1159 C CA . ILE A 1 144 ? -9.756 -11.841 -5.255 1.00 97.25 144 ILE A CA 1
ATOM 1160 C C . ILE A 1 144 ? -9.160 -11.301 -3.949 1.00 97.25 144 ILE A C 1
ATOM 1162 O O . ILE A 1 144 ? -9.816 -11.355 -2.908 1.00 97.25 144 ILE A O 1
ATOM 1166 N N . PHE A 1 145 ? -7.950 -10.732 -3.994 1.00 96.06 145 PHE A N 1
ATOM 1167 C CA . PHE A 1 145 ? -7.330 -10.132 -2.810 1.00 96.06 145 PHE A CA 1
ATOM 1168 C C . PHE A 1 145 ? -8.130 -8.942 -2.279 1.00 96.06 145 PHE A C 1
ATOM 1170 O O . PHE A 1 145 ? -8.312 -8.812 -1.069 1.00 96.06 145 PHE A O 1
ATOM 1177 N N . PHE A 1 146 ? -8.644 -8.094 -3.169 1.00 95.06 146 PHE A N 1
ATOM 1178 C CA . PHE A 1 146 ? -9.502 -6.975 -2.804 1.00 95.06 146 PHE A CA 1
ATOM 1179 C C . PHE A 1 146 ? -10.756 -7.450 -2.062 1.00 95.06 146 PHE A C 1
ATOM 1181 O O . PHE A 1 146 ? -11.027 -6.975 -0.961 1.00 95.06 146 PHE A O 1
ATOM 1188 N N . ALA A 1 147 ? -11.485 -8.420 -2.622 1.00 95.44 147 ALA A N 1
ATOM 1189 C CA . ALA A 1 147 ? -12.690 -8.977 -2.016 1.00 95.44 147 ALA A CA 1
ATOM 1190 C C . ALA A 1 147 ? -12.393 -9.635 -0.660 1.00 95.44 147 ALA A C 1
ATOM 1192 O O . ALA A 1 147 ? -13.128 -9.420 0.303 1.00 95.44 147 ALA A O 1
ATOM 1193 N N . TYR A 1 148 ? -11.284 -10.373 -0.563 1.00 95.88 148 TYR A N 1
ATOM 1194 C CA . TYR A 1 148 ? -10.830 -10.985 0.683 1.00 95.88 148 TYR A CA 1
ATOM 1195 C C . TYR A 1 148 ? -10.584 -9.942 1.784 1.00 95.88 148 TYR A C 1
ATOM 1197 O O . TYR A 1 148 ? -11.119 -10.065 2.888 1.00 95.88 148 TYR A O 1
ATOM 1205 N N . TYR A 1 149 ? -9.818 -8.886 1.491 1.00 93.50 149 TYR A N 1
ATOM 1206 C CA . TYR A 1 149 ? -9.538 -7.839 2.478 1.00 93.50 149 TYR A CA 1
ATOM 1207 C C . TYR A 1 149 ? -10.774 -7.007 2.816 1.00 93.50 149 TYR A C 1
ATOM 1209 O O . TYR A 1 149 ? -10.957 -6.626 3.972 1.00 93.50 149 TYR A O 1
ATOM 1217 N N . LEU A 1 150 ? -11.652 -6.760 1.842 1.00 93.38 150 LEU A N 1
ATOM 1218 C CA . LEU A 1 150 ? -12.917 -6.071 2.077 1.00 93.38 150 LEU A CA 1
ATOM 1219 C C . LEU A 1 150 ? -13.816 -6.873 3.029 1.00 93.38 150 LEU A C 1
ATOM 1221 O O . LEU A 1 150 ? -14.414 -6.304 3.945 1.00 93.38 150 LEU A O 1
ATOM 1225 N N . TYR A 1 151 ? -13.868 -8.194 2.853 1.00 94.62 151 TYR A N 1
ATOM 1226 C CA . TYR A 1 151 ? -14.610 -9.091 3.730 1.00 94.62 151 TYR A CA 1
ATOM 1227 C C . TYR A 1 151 ? -14.051 -9.094 5.164 1.00 94.62 151 TYR A C 1
ATOM 1229 O O . TYR A 1 151 ? -14.818 -8.881 6.110 1.00 94.62 151 TYR A O 1
ATOM 1237 N N . ASP A 1 152 ? -12.732 -9.251 5.347 1.00 92.25 152 ASP A N 1
ATOM 1238 C CA . ASP A 1 152 ? -12.110 -9.232 6.688 1.00 92.25 152 ASP A CA 1
ATOM 1239 C C . ASP A 1 152 ? -12.325 -7.881 7.394 1.00 92.25 152 ASP A C 1
ATOM 1241 O O . ASP A 1 152 ? -12.669 -7.820 8.584 1.00 92.25 152 ASP A O 1
ATOM 1245 N N . MET A 1 153 ? -12.229 -6.784 6.635 1.00 92.81 153 MET A N 1
ATOM 1246 C CA . MET A 1 153 ? -12.499 -5.439 7.133 1.00 92.81 153 MET A CA 1
ATOM 1247 C C . MET A 1 153 ? -13.958 -5.292 7.581 1.00 92.81 153 MET A C 1
ATOM 1249 O O . MET A 1 153 ? -14.211 -4.790 8.677 1.00 92.81 153 MET A O 1
ATOM 1253 N N . SER A 1 154 ? -14.919 -5.750 6.771 1.00 91.81 154 SER A N 1
ATOM 1254 C CA . SER A 1 154 ? -16.349 -5.663 7.095 1.00 91.81 154 SER A CA 1
ATOM 1255 C C . SER A 1 154 ? -16.695 -6.422 8.380 1.00 91.81 154 SER A C 1
ATOM 1257 O O . SER A 1 154 ? -17.363 -5.875 9.258 1.00 91.81 154 SER A O 1
ATOM 1259 N N . THR A 1 155 ? -16.140 -7.625 8.546 1.00 91.94 155 THR A N 1
ATOM 1260 C CA . THR A 1 155 ? -16.321 -8.461 9.740 1.00 91.94 155 THR A CA 1
ATOM 1261 C C . THR A 1 155 ? -15.741 -7.776 10.977 1.00 91.94 155 THR A C 1
ATOM 1263 O O . THR A 1 155 ? -16.371 -7.721 12.034 1.00 91.94 155 THR A O 1
ATOM 1266 N N . THR A 1 156 ? -14.553 -7.181 10.842 1.00 89.75 156 THR A N 1
ATOM 1267 C CA . THR A 1 156 ? -13.908 -6.442 11.932 1.00 89.75 156 THR A CA 1
ATOM 1268 C C . THR A 1 156 ? -14.720 -5.209 12.333 1.00 89.75 156 THR A C 1
ATOM 1270 O O . THR A 1 156 ? -14.895 -4.949 13.525 1.00 89.75 156 THR A O 1
ATOM 1273 N N . ILE A 1 157 ? -15.239 -4.452 11.362 1.00 90.00 157 ILE A N 1
ATOM 1274 C CA . ILE A 1 157 ? -16.082 -3.278 11.620 1.00 90.00 157 ILE A CA 1
ATOM 1275 C C . ILE A 1 157 ? -17.375 -3.692 12.324 1.00 90.00 157 ILE A C 1
ATOM 1277 O O . ILE A 1 157 ? -17.724 -3.078 13.332 1.00 90.00 157 ILE A O 1
ATOM 1281 N N . TYR A 1 158 ? -18.042 -4.744 11.843 1.00 92.06 158 TYR A N 1
ATOM 1282 C CA . TYR A 1 158 ? -19.262 -5.270 12.454 1.00 92.06 158 TYR A CA 1
ATOM 1283 C C . TYR A 1 158 ? -19.042 -5.608 13.931 1.00 92.06 158 TYR A C 1
ATOM 1285 O O . TYR A 1 158 ? -19.736 -5.077 14.795 1.00 92.06 158 TYR A O 1
ATOM 1293 N N . TYR A 1 159 ? -17.992 -6.374 14.236 1.00 89.31 159 TYR A N 1
ATOM 1294 C CA . TYR A 1 159 ? -17.643 -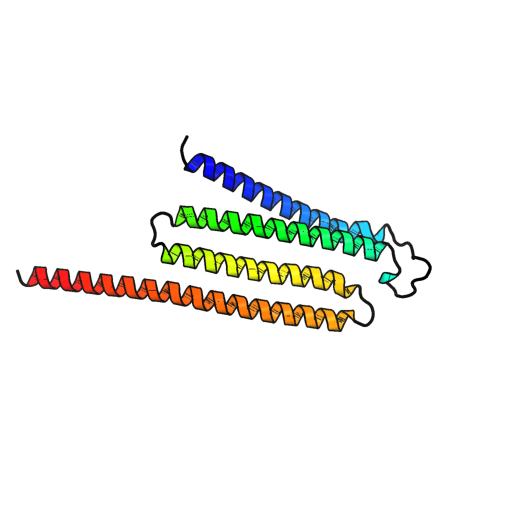6.743 15.608 1.00 89.31 159 TYR A CA 1
ATOM 1295 C C . TYR A 1 159 ? -17.366 -5.530 16.511 1.00 89.31 159 TYR A C 1
ATOM 1297 O O . TYR A 1 159 ? -17.730 -5.509 17.688 1.00 89.31 159 TYR A O 1
ATOM 1305 N N . MET A 1 160 ? -16.719 -4.484 15.979 1.00 88.25 160 MET A N 1
ATOM 1306 C CA . MET A 1 160 ? -16.502 -3.250 16.741 1.00 88.25 160 MET A CA 1
ATOM 1307 C C . MET A 1 160 ? -17.810 -2.522 17.057 1.00 88.25 160 MET A C 1
ATOM 1309 O O . MET A 1 160 ? -17.923 -1.938 18.139 1.00 88.25 160 MET A O 1
ATOM 1313 N N . ILE A 1 161 ? -18.752 -2.504 16.111 1.00 89.12 161 ILE A N 1
ATOM 1314 C CA . ILE A 1 161 ? -20.060 -1.867 16.281 1.00 89.12 161 ILE A CA 1
ATOM 1315 C C . ILE A 1 161 ? -20.884 -2.661 17.292 1.00 89.12 161 ILE A C 1
ATOM 1317 O O . ILE A 1 161 ? -21.362 -2.072 18.255 1.00 89.12 161 ILE A O 1
ATOM 1321 N N . GLU A 1 162 ? -20.967 -3.981 17.138 1.00 90.69 162 GLU A N 1
ATOM 1322 C CA . GLU A 1 162 ? -21.690 -4.888 18.036 1.00 90.69 162 GLU A CA 1
ATOM 1323 C C . GLU A 1 162 ? -21.261 -4.697 19.496 1.00 90.69 162 GLU A C 1
ATOM 1325 O O . GLU A 1 162 ? -22.071 -4.310 20.339 1.00 90.69 162 GLU A O 1
ATOM 1330 N N . LYS A 1 163 ? -19.955 -4.778 19.777 1.00 87.12 163 LYS A N 1
ATOM 1331 C CA . LYS A 1 163 ? -19.406 -4.544 21.125 1.00 87.12 163 LYS A CA 1
ATOM 1332 C C . LYS A 1 163 ? -19.694 -3.162 21.699 1.00 87.12 163 LYS A C 1
ATOM 1334 O O . LYS A 1 163 ? -19.629 -2.953 22.914 1.00 87.12 163 LYS A O 1
ATOM 1339 N N . ARG A 1 164 ? -19.887 -2.158 20.843 1.00 85.56 164 ARG A N 1
ATOM 1340 C CA . ARG A 1 164 ? -20.244 -0.807 21.289 1.00 85.56 164 ARG A CA 1
ATOM 1341 C C . ARG A 1 164 ? -21.721 -0.708 21.596 1.00 85.56 164 ARG A C 1
ATOM 1343 O O . ARG A 1 164 ? -22.053 -0.103 22.611 1.00 85.56 164 ARG A O 1
ATOM 1350 N N . THR A 1 165 ? -22.556 -1.316 20.769 1.00 89.75 165 THR A N 1
ATOM 1351 C CA . THR A 1 165 ? -23.994 -1.413 20.995 1.00 89.75 165 THR A CA 1
ATOM 1352 C C . THR A 1 165 ? -24.287 -2.136 22.307 1.00 89.75 165 THR A C 1
ATOM 1354 O O . THR A 1 165 ? -25.041 -1.602 23.112 1.00 89.75 165 THR A O 1
ATOM 1357 N N . GLU A 1 166 ? -23.612 -3.255 22.588 1.00 89.69 166 GLU A N 1
ATOM 1358 C CA . GLU A 1 166 ? -23.728 -3.984 23.864 1.00 89.69 166 GLU A CA 1
ATOM 1359 C C . GLU A 1 166 ? -23.390 -3.096 25.069 1.00 89.69 166 GLU A C 1
ATOM 1361 O O . GLU A 1 166 ? -24.203 -2.937 25.972 1.00 89.69 166 GLU A O 1
ATOM 1366 N N . LYS A 1 167 ? -22.238 -2.409 25.049 1.00 87.69 167 LYS A N 1
ATOM 1367 C CA . LYS A 1 167 ? -21.838 -1.516 26.154 1.00 87.69 167 LYS A CA 1
ATOM 1368 C C . LYS A 1 167 ? -22.804 -0.352 26.373 1.00 87.69 167 LYS A C 1
ATOM 1370 O O . LYS A 1 167 ? -22.934 0.126 27.495 1.00 87.69 167 LYS A O 1
ATOM 1375 N N . ILE A 1 168 ? -23.425 0.150 25.306 1.00 89.75 168 ILE A N 1
ATOM 1376 C CA . ILE A 1 168 ? -24.442 1.201 25.407 1.00 89.75 168 ILE A CA 1
ATOM 1377 C C . ILE A 1 168 ? -25.724 0.623 26.010 1.00 89.75 168 ILE A C 1
ATOM 1379 O O . ILE A 1 168 ? -26.308 1.259 26.882 1.00 89.75 168 ILE A O 1
ATOM 1383 N N . ALA A 1 169 ? -26.138 -0.571 25.586 1.00 92.00 169 ALA A N 1
ATOM 1384 C CA . ALA A 1 169 ? -27.306 -1.250 26.133 1.00 92.00 169 ALA A CA 1
ATOM 1385 C C . ALA A 1 169 ? -27.142 -1.530 27.636 1.00 92.00 169 ALA A C 1
ATOM 1387 O O . ALA A 1 169 ? -28.021 -1.162 28.414 1.00 92.00 169 ALA A O 1
ATOM 1388 N N . ASP A 1 170 ? -25.993 -2.068 28.053 1.00 92.56 170 ASP A N 1
ATOM 1389 C CA . ASP A 1 170 ? -25.675 -2.316 29.465 1.00 92.56 170 ASP A CA 1
ATOM 1390 C C . ASP A 1 170 ? -25.729 -1.024 30.290 1.00 92.56 170 ASP A C 1
ATOM 1392 O O . ASP A 1 170 ? -26.373 -0.967 31.336 1.00 92.56 170 ASP A O 1
ATOM 1396 N N . TRP A 1 171 ? -25.131 0.058 29.779 1.00 92.00 171 TRP A N 1
ATOM 1397 C CA . TRP A 1 171 ? -25.157 1.360 30.448 1.00 92.00 171 TRP A CA 1
ATOM 1398 C C . TRP A 1 171 ? -26.578 1.923 30.600 1.00 92.00 171 TRP A C 1
ATOM 1400 O O . TRP A 1 171 ? -26.917 2.492 31.638 1.00 92.00 171 TRP A O 1
ATOM 1410 N N . VAL A 1 172 ? -27.435 1.744 29.590 1.00 92.25 172 VAL A N 1
ATOM 1411 C CA . VAL A 1 172 ? -28.848 2.149 29.657 1.00 92.25 172 VAL A CA 1
ATOM 1412 C C . VAL A 1 172 ? -29.609 1.327 30.703 1.00 92.25 172 VAL A C 1
ATOM 1414 O O . VAL A 1 172 ? -30.417 1.890 31.445 1.00 92.25 172 VAL A O 1
ATOM 1417 N N . ILE A 1 173 ? -29.340 0.022 30.802 1.00 92.31 173 ILE A N 1
ATOM 1418 C CA . ILE A 1 173 ? -29.948 -0.859 31.811 1.00 92.31 173 ILE A CA 1
ATOM 1419 C C . ILE A 1 173 ? -29.524 -0.442 33.224 1.00 92.31 173 ILE A C 1
ATOM 1421 O O . ILE A 1 173 ? -30.371 -0.366 34.119 1.00 92.31 173 ILE A O 1
ATOM 1425 N N . ASP A 1 174 ? -28.245 -0.128 33.429 1.00 92.69 174 ASP A N 1
ATOM 1426 C CA . ASP A 1 174 ? -27.729 0.312 34.728 1.00 92.69 174 ASP A CA 1
ATOM 1427 C C . ASP A 1 174 ? -28.361 1.638 35.172 1.00 92.69 174 ASP A C 1
ATOM 1429 O O . ASP A 1 174 ? -28.837 1.746 36.306 1.00 92.69 174 ASP A O 1
ATOM 1433 N N . LEU A 1 175 ? -28.486 2.610 34.262 1.00 91.88 175 LEU A N 1
ATOM 1434 C CA . LEU A 1 175 ? -29.180 3.873 34.538 1.00 91.88 175 LEU A CA 1
ATOM 1435 C C . LEU A 1 175 ? -30.661 3.678 34.884 1.00 91.88 175 LEU A C 1
ATOM 1437 O O . LEU A 1 175 ? -31.204 4.380 35.745 1.00 91.88 175 LEU A O 1
ATOM 1441 N N . ALA A 1 176 ? -31.335 2.740 34.214 1.00 90.56 176 ALA A N 1
ATOM 1442 C CA . ALA A 1 176 ? -32.727 2.418 34.506 1.00 90.56 176 ALA A CA 1
ATOM 1443 C C . ALA A 1 176 ? -32.877 1.807 35.911 1.00 90.56 176 ALA A C 1
ATOM 1445 O O . ALA A 1 176 ? -33.765 2.216 36.664 1.00 90.56 176 ALA A O 1
ATOM 1446 N N . ARG A 1 177 ? -31.974 0.894 36.298 1.00 89.06 177 ARG A N 1
ATOM 1447 C CA . ARG A 1 177 ? -31.952 0.288 37.642 1.00 89.06 177 ARG A CA 1
ATOM 1448 C C . ARG A 1 177 ? -31.642 1.298 38.740 1.00 89.06 177 ARG A C 1
ATOM 1450 O O . ARG A 1 177 ? -32.258 1.229 39.803 1.00 89.06 177 ARG A O 1
ATOM 1457 N N . GLU A 1 178 ? -30.706 2.221 38.515 1.00 88.44 178 GLU A N 1
ATOM 1458 C CA . GLU A 1 178 ? -30.404 3.282 39.483 1.00 88.44 178 GLU A CA 1
ATOM 1459 C C . GLU A 1 178 ? -31.634 4.148 39.748 1.00 88.44 178 GLU A C 1
ATOM 1461 O O . GLU A 1 178 ? -32.017 4.312 40.906 1.00 88.44 178 GLU A O 1
ATOM 1466 N N . LYS A 1 179 ? -32.320 4.609 38.691 1.00 84.50 179 LYS A N 1
ATOM 1467 C CA . LYS A 1 179 ? -33.550 5.401 38.837 1.00 84.50 179 LYS A CA 1
ATOM 1468 C C . LYS A 1 179 ? -34.661 4.661 39.576 1.00 84.50 179 LYS A C 1
ATOM 1470 O O . LYS A 1 179 ? -35.404 5.287 40.328 1.00 84.50 179 LYS A O 1
ATOM 1475 N N . GLU A 1 180 ? -34.808 3.355 39.366 1.00 81.69 180 GLU A N 1
ATOM 1476 C CA . GLU A 1 180 ? -35.833 2.569 40.057 1.00 81.69 180 GLU A CA 1
ATOM 1477 C C . GLU A 1 180 ? -35.535 2.423 41.558 1.00 81.69 180 GLU A C 1
ATOM 1479 O O . GLU A 1 180 ? -36.451 2.498 42.379 1.00 81.69 180 GLU A O 1
ATOM 1484 N N . LYS A 1 181 ? -34.254 2.295 41.934 1.00 77.44 181 LYS A N 1
ATOM 1485 C CA . LYS A 1 181 ? -33.830 2.281 43.342 1.00 77.44 181 LYS A CA 1
ATOM 1486 C C . LYS A 1 181 ? -34.065 3.624 44.032 1.00 77.44 181 LYS A C 1
ATOM 1488 O O . LYS A 1 181 ? -34.545 3.627 45.158 1.00 77.44 181 LYS A O 1
ATOM 1493 N N . THR A 1 182 ? -33.801 4.751 43.364 1.00 74.38 182 THR A N 1
ATOM 1494 C CA . THR A 1 182 ? -34.051 6.093 43.931 1.00 74.38 182 THR A CA 1
ATOM 1495 C C . THR A 1 182 ? -35.539 6.417 44.083 1.00 74.38 182 THR A C 1
ATOM 1497 O O . THR A 1 182 ? -35.889 7.326 44.819 1.00 74.38 182 THR A O 1
ATOM 1500 N N . LYS A 1 183 ? -36.427 5.705 43.376 1.00 66.56 183 LYS A N 1
ATOM 1501 C CA . LYS A 1 183 ? -37.884 5.908 43.451 1.00 66.56 183 LYS A CA 1
ATOM 1502 C C . LYS A 1 183 ? -38.568 5.053 44.528 1.00 66.56 183 LYS A C 1
ATOM 1504 O O . LYS A 1 183 ? -39.744 5.271 44.805 1.00 66.56 183 LYS A O 1
ATOM 1509 N N . LYS A 1 184 ? -37.869 4.044 45.063 1.00 58.03 184 LYS A N 1
ATOM 1510 C CA . LYS A 1 184 ? -38.366 3.092 46.075 1.00 58.03 184 LYS A CA 1
ATOM 1511 C C . LYS A 1 184 ? -37.795 3.337 47.483 1.00 58.03 184 LYS A C 1
ATOM 1513 O O . LYS A 1 184 ? -38.233 2.653 48.405 1.00 58.03 184 LYS A O 1
ATOM 1518 N N . GLY A 1 185 ? -36.838 4.253 47.640 1.00 50.28 185 GLY A N 1
ATOM 1519 C CA . GLY A 1 185 ? -36.342 4.752 48.932 1.00 50.28 185 GLY A CA 1
ATOM 1520 C C . GLY A 1 185 ? -36.824 6.171 49.177 1.00 50.28 185 GLY A C 1
ATOM 1521 O O . GLY A 1 185 ? -37.003 6.512 50.363 1.00 50.28 185 GLY A O 1
#

Sequence (185 aa):
MRKVDKFKERLQYRASRFIIDLILILFLLIATSVIPPLFHIKITGFELEPVCYVSWYVGIGITVVIILVVLRMFYDIRGGLWSIIDILFVKRSKELKLGLKRVSEDIIRIIFVVIIAYLTIGIVEGIPFAGDALKFLVGISAFIFFAYYLYDMSTTIYYMIEKRTEKIADWVIDLAREKEKTKKG